Protein AF-A0A9Q0IBR2-F1 (afdb_monomer_lite)

Organism: NCBI:txid630683

pLDDT: mean 73.57, std 19.89, range [26.22, 97.25]

Radius of gyration: 20.91 Å; chains: 1; bounding box: 51×44×62 Å

Structure (mmCIF, N/CA/C/O backbone):
data_AF-A0A9Q0IBR2-F1
#
_entry.id   AF-A0A9Q0IBR2-F1
#
loop_
_atom_site.group_PDB
_atom_site.id
_atom_site.type_symbol
_atom_site.label_atom_id
_atom_site.label_alt_id
_atom_site.label_comp_id
_atom_site.label_asym_id
_atom_site.label_entity_id
_atom_site.label_seq_id
_atom_site.pdbx_PDB_ins_code
_atom_site.Cartn_x
_atom_site.Cartn_y
_atom_site.Cartn_z
_atom_site.occupancy
_atom_site.B_iso_or_equiv
_atom_site.auth_seq_id
_atom_site.auth_comp_id
_atom_site.auth_asym_id
_atom_site.auth_atom_id
_atom_site.pdbx_PDB_model_num
ATOM 1 N N . MET A 1 1 ? -14.909 19.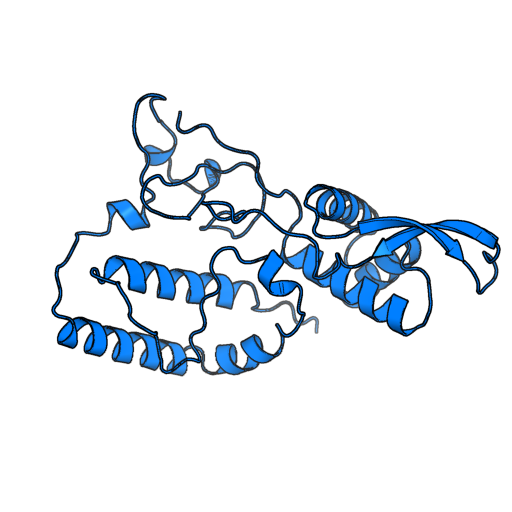104 11.023 1.00 47.00 1 MET A N 1
ATOM 2 C CA . MET A 1 1 ? -15.125 17.676 11.333 1.00 47.00 1 MET A CA 1
ATOM 3 C C . MET A 1 1 ? -13.825 17.159 11.943 1.00 47.00 1 MET A C 1
ATOM 5 O O . MET A 1 1 ? -12.850 17.896 11.816 1.00 47.00 1 MET A O 1
ATOM 9 N N . SER A 1 2 ? -13.722 15.953 12.532 1.00 54.50 2 SER A N 1
ATOM 10 C CA . SER A 1 2 ? -12.394 15.294 12.471 1.00 54.50 2 SER A CA 1
ATOM 11 C C . SER A 1 2 ? -12.103 15.216 10.980 1.00 54.50 2 SER A C 1
ATOM 13 O O . SER A 1 2 ? -12.837 14.548 10.248 1.00 54.50 2 SER A O 1
ATOM 15 N N . ARG A 1 3 ? -11.222 16.100 10.511 1.00 71.06 3 ARG A N 1
ATOM 16 C CA . ARG A 1 3 ? -11.127 16.434 9.095 1.00 71.06 3 ARG A CA 1
ATOM 17 C C . ARG A 1 3 ? -10.653 15.175 8.397 1.00 71.06 3 ARG A C 1
ATOM 19 O O . ARG A 1 3 ? -9.706 14.556 8.871 1.00 71.06 3 ARG A O 1
ATOM 26 N N . ALA A 1 4 ? -11.339 14.770 7.335 1.00 82.69 4 ALA A N 1
ATOM 27 C CA . ALA A 1 4 ? -10.846 13.659 6.550 1.00 82.69 4 ALA A CA 1
ATOM 28 C C . ALA A 1 4 ? -9.434 14.021 6.057 1.00 82.69 4 ALA A C 1
ATOM 30 O O . ALA A 1 4 ? -9.167 15.150 5.636 1.00 82.69 4 ALA A O 1
ATOM 31 N N . VAL A 1 5 ? -8.501 13.098 6.256 1.00 87.00 5 VAL A N 1
ATOM 32 C CA . VAL A 1 5 ? -7.084 13.281 5.966 1.00 87.00 5 VAL A CA 1
ATOM 33 C C . VAL A 1 5 ? -6.754 12.420 4.763 1.00 87.00 5 VAL A C 1
ATOM 35 O O . VAL A 1 5 ? -7.143 11.252 4.677 1.00 87.00 5 VAL A O 1
ATOM 38 N N . ARG A 1 6 ? -6.016 12.998 3.819 1.00 89.06 6 ARG A N 1
ATOM 39 C CA . ARG A 1 6 ? -5.432 12.230 2.723 1.00 89.06 6 ARG A CA 1
ATOM 40 C C . ARG A 1 6 ? -4.244 11.450 3.268 1.00 89.06 6 ARG A C 1
ATOM 42 O O . ARG A 1 6 ? -3.237 12.048 3.635 1.00 89.06 6 ARG A O 1
ATOM 49 N N . LYS A 1 7 ? -4.393 10.130 3.338 1.00 89.88 7 LYS A N 1
ATOM 50 C CA . LYS A 1 7 ? -3.295 9.196 3.596 1.00 89.88 7 LYS A CA 1
ATOM 51 C C . LYS A 1 7 ? -2.756 8.700 2.245 1.00 89.88 7 LYS A C 1
ATOM 53 O O . LYS A 1 7 ? -2.837 9.422 1.247 1.00 89.88 7 LYS A O 1
ATOM 58 N N . ARG A 1 8 ? -2.195 7.491 2.211 1.00 90.62 8 ARG A N 1
ATOM 59 C CA . ARG A 1 8 ? -1.663 6.881 0.989 1.00 90.62 8 ARG A CA 1
ATOM 60 C C . ARG A 1 8 ? -2.733 6.722 -0.082 1.00 90.62 8 ARG A C 1
ATOM 62 O O . ARG A 1 8 ? -3.920 6.613 0.230 1.00 90.62 8 ARG A O 1
ATOM 69 N N . GLN A 1 9 ? -2.299 6.714 -1.336 1.00 93.00 9 GLN A N 1
ATOM 70 C CA . GLN A 1 9 ? -3.143 6.608 -2.527 1.00 93.00 9 GLN A CA 1
ATOM 71 C C . GLN A 1 9 ? -2.868 5.342 -3.345 1.00 93.00 9 GLN A C 1
ATOM 73 O O . GLN A 1 9 ? -3.755 4.894 -4.072 1.00 93.00 9 GLN A O 1
ATOM 78 N N . ALA A 1 10 ? -1.674 4.768 -3.228 1.00 90.12 10 ALA A N 1
ATOM 79 C CA . ALA A 1 10 ? -1.287 3.537 -3.889 1.00 90.12 10 ALA A CA 1
ATOM 80 C C . ALA A 1 10 ? -2.011 2.339 -3.271 1.00 90.12 10 ALA A C 1
ATOM 82 O O . ALA A 1 10 ? -2.132 2.218 -2.047 1.00 90.12 10 ALA A O 1
ATOM 83 N N . ASP A 1 11 ? -2.503 1.443 -4.125 1.00 85.94 11 ASP A N 1
ATOM 84 C CA . ASP A 1 11 ? -3.154 0.224 -3.660 1.00 85.94 11 ASP A CA 1
ATOM 85 C C . ASP A 1 11 ? -2.098 -0.724 -3.056 1.00 85.94 11 ASP A C 1
ATOM 87 O O . ASP A 1 11 ? -1.150 -1.102 -3.752 1.00 85.94 11 ASP A O 1
ATOM 91 N N . PRO A 1 12 ? -2.235 -1.147 -1.784 1.00 84.69 12 PRO A N 1
ATOM 92 C CA . PRO A 1 12 ? -1.220 -1.954 -1.111 1.00 84.69 12 PRO A CA 1
ATOM 93 C C . PRO A 1 12 ? -1.005 -3.326 -1.763 1.00 84.69 12 PRO A C 1
ATOM 95 O O . PRO A 1 12 ? 0.076 -3.903 -1.636 1.00 84.69 12 PRO A O 1
ATOM 98 N N . LYS A 1 13 ? -2.003 -3.874 -2.464 1.00 84.06 13 LYS A N 1
ATOM 99 C CA . LYS A 1 13 ? -1.868 -5.123 -3.220 1.00 84.06 13 LYS A CA 1
ATOM 100 C C . LYS A 1 13 ? -1.094 -4.886 -4.512 1.00 84.06 13 LYS A C 1
ATOM 102 O O . LYS A 1 13 ? -0.184 -5.648 -4.827 1.00 84.06 13 LYS A O 1
ATOM 107 N N . VAL A 1 14 ? -1.402 -3.804 -5.224 1.00 87.50 14 VAL A N 1
ATOM 108 C CA . VAL A 1 14 ? -0.680 -3.442 -6.453 1.00 87.50 14 VAL A CA 1
ATOM 109 C C . VAL A 1 14 ? 0.777 -3.096 -6.160 1.00 87.50 14 VAL A C 1
ATOM 111 O O . VAL A 1 14 ? 1.664 -3.516 -6.898 1.00 87.50 14 VAL A O 1
ATOM 114 N N . VAL A 1 15 ? 1.048 -2.393 -5.062 1.00 89.31 15 VAL A N 1
ATOM 115 C CA . VAL A 1 15 ? 2.414 -2.074 -4.627 1.00 89.31 15 VAL A CA 1
ATOM 116 C C . VAL A 1 15 ? 3.248 -3.343 -4.442 1.00 89.31 15 VAL A C 1
ATOM 118 O O . VAL A 1 15 ? 4.384 -3.392 -4.902 1.00 89.31 15 VAL A O 1
ATOM 121 N N . GLN A 1 16 ? 2.683 -4.403 -3.856 1.00 87.75 16 GLN A N 1
ATOM 122 C CA . GLN A 1 16 ? 3.384 -5.688 -3.733 1.00 87.75 16 GLN A CA 1
ATOM 123 C C . GLN A 1 16 ? 3.710 -6.306 -5.098 1.00 87.75 16 GLN A C 1
ATOM 125 O O . GLN A 1 16 ? 4.787 -6.873 -5.272 1.00 87.75 16 GLN A O 1
ATOM 130 N N . PHE A 1 17 ? 2.818 -6.174 -6.083 1.00 90.94 17 PHE A N 1
ATOM 131 C CA . PHE A 1 17 ? 3.091 -6.636 -7.445 1.00 90.94 17 PHE A CA 1
ATOM 132 C C . PHE A 1 17 ? 4.223 -5.838 -8.094 1.00 90.94 17 PHE A C 1
ATOM 134 O O . PHE A 1 17 ? 5.104 -6.420 -8.728 1.00 90.94 17 PHE A O 1
ATOM 141 N N . VAL A 1 18 ? 4.221 -4.514 -7.911 1.00 93.19 18 VAL A N 1
ATOM 142 C CA . VAL A 1 18 ? 5.292 -3.625 -8.379 1.00 93.19 18 VAL A CA 1
ATOM 143 C C . VAL A 1 18 ? 6.624 -4.010 -7.738 1.00 93.19 18 VAL A C 1
ATOM 145 O O . VAL A 1 18 ? 7.622 -4.116 -8.448 1.00 93.19 18 VAL A O 1
ATOM 148 N N . TRP A 1 19 ? 6.649 -4.286 -6.433 1.00 92.81 19 TRP A N 1
ATOM 149 C CA . TRP A 1 19 ? 7.857 -4.735 -5.744 1.00 92.81 19 TRP A CA 1
ATOM 150 C C . TRP A 1 19 ? 8.393 -6.045 -6.314 1.00 92.81 19 TRP A C 1
ATOM 152 O O . TRP A 1 19 ? 9.555 -6.096 -6.711 1.00 92.81 19 TRP A O 1
ATOM 162 N N . ALA A 1 20 ? 7.530 -7.050 -6.482 1.00 91.06 20 ALA A N 1
ATOM 163 C CA . ALA A 1 20 ? 7.910 -8.316 -7.104 1.00 91.06 20 ALA A CA 1
ATOM 164 C C . ALA A 1 20 ? 8.466 -8.117 -8.528 1.00 91.06 20 ALA A C 1
ATOM 166 O O . ALA A 1 20 ? 9.452 -8.747 -8.912 1.00 91.06 20 ALA A O 1
ATOM 167 N N . ALA A 1 21 ? 7.872 -7.212 -9.314 1.00 95.12 21 ALA A N 1
ATOM 168 C CA . ALA A 1 21 ? 8.367 -6.875 -10.647 1.00 95.12 21 ALA A CA 1
ATOM 169 C C . ALA A 1 21 ? 9.773 -6.253 -10.597 1.00 95.12 21 ALA A C 1
ATOM 171 O O . ALA A 1 21 ? 10.659 -6.677 -11.343 1.00 95.12 21 ALA A O 1
ATOM 172 N N . ILE A 1 22 ? 9.988 -5.272 -9.712 1.00 94.62 22 ILE A N 1
ATOM 173 C CA . ILE A 1 22 ? 11.285 -4.609 -9.528 1.00 94.62 22 ILE A CA 1
ATOM 174 C C . ILE A 1 22 ? 12.343 -5.634 -9.111 1.00 94.62 22 ILE A C 1
ATOM 176 O O . ILE A 1 22 ? 13.400 -5.684 -9.739 1.00 94.62 22 ILE A O 1
ATOM 180 N N . GLU A 1 23 ? 12.061 -6.486 -8.124 1.00 92.75 23 GLU A N 1
ATOM 181 C CA . GLU A 1 23 ? 12.990 -7.523 -7.660 1.00 92.75 23 GLU A CA 1
ATOM 182 C C . GLU A 1 23 ? 13.402 -8.469 -8.793 1.00 92.75 23 GLU A C 1
ATOM 184 O O . GLU A 1 23 ? 14.593 -8.679 -9.027 1.00 92.75 23 GLU A O 1
ATOM 189 N N . VAL A 1 24 ? 12.439 -8.992 -9.560 1.00 93.44 24 VAL A N 1
ATOM 190 C CA . VAL A 1 24 ? 12.727 -9.911 -10.673 1.00 93.44 24 VAL A CA 1
ATOM 191 C C . VAL A 1 24 ? 13.592 -9.245 -11.745 1.00 93.44 24 VAL A C 1
ATOM 193 O O . VAL A 1 24 ? 14.577 -9.835 -12.195 1.00 93.44 24 VAL A O 1
ATOM 196 N N . ILE A 1 25 ? 13.264 -8.015 -12.150 1.00 93.56 25 ILE A N 1
ATOM 197 C CA . ILE A 1 25 ? 14.017 -7.294 -13.190 1.00 93.56 25 ILE A CA 1
ATOM 198 C C . ILE A 1 25 ? 15.439 -6.969 -12.706 1.00 93.56 25 ILE A C 1
ATOM 200 O O . ILE A 1 25 ? 16.412 -7.101 -13.456 1.00 93.56 25 ILE A O 1
ATOM 204 N N . ARG A 1 26 ? 15.585 -6.583 -11.435 1.00 90.06 26 ARG A N 1
ATOM 205 C CA . ARG A 1 26 ? 16.880 -6.256 -10.826 1.00 90.06 26 ARG A CA 1
ATOM 206 C C . ARG A 1 26 ? 17.760 -7.479 -10.629 1.00 90.06 26 ARG A C 1
ATOM 208 O O . ARG A 1 26 ? 18.957 -7.395 -10.898 1.00 90.06 26 ARG A O 1
ATOM 215 N N . ASN A 1 27 ? 17.181 -8.625 -10.278 1.00 92.06 27 ASN A N 1
ATOM 216 C CA . ASN A 1 27 ? 17.903 -9.897 -10.196 1.00 92.06 27 ASN A CA 1
ATOM 217 C C . ASN A 1 27 ? 18.479 -10.323 -11.557 1.00 92.06 27 ASN A C 1
ATOM 219 O O . ASN A 1 27 ? 19.533 -10.952 -11.621 1.00 92.06 27 ASN A O 1
ATOM 223 N N . GLN A 1 28 ? 17.863 -9.891 -12.661 1.00 91.56 28 GLN A N 1
ATOM 224 C CA . GLN A 1 28 ? 18.397 -10.056 -14.020 1.00 91.56 28 GLN A CA 1
ATOM 225 C C . GLN A 1 28 ? 19.459 -9.003 -14.397 1.00 91.56 28 GLN A C 1
ATOM 227 O O . GLN A 1 28 ? 19.913 -8.954 -15.542 1.00 91.56 28 GLN A O 1
ATOM 232 N N . LYS A 1 29 ? 19.880 -8.154 -13.450 1.00 88.75 29 LYS A N 1
ATOM 233 C CA . LYS A 1 29 ? 20.826 -7.043 -13.644 1.00 88.75 29 LYS A CA 1
ATOM 234 C C . LYS A 1 29 ? 20.360 -6.046 -14.715 1.00 88.75 29 LYS A C 1
ATOM 236 O O . LYS A 1 29 ? 21.183 -5.513 -15.462 1.00 88.75 29 LYS A O 1
ATOM 241 N N . GLN A 1 30 ? 19.048 -5.819 -14.811 1.00 90.19 30 GLN A N 1
ATOM 242 C CA . GLN A 1 30 ? 18.439 -4.834 -15.705 1.00 90.19 30 GLN A CA 1
ATOM 243 C C . GLN A 1 30 ? 17.858 -3.652 -14.918 1.00 90.19 30 GLN A C 1
ATOM 245 O O . GLN A 1 30 ? 17.541 -3.767 -13.734 1.00 90.19 30 GLN A O 1
ATOM 250 N N . ILE A 1 31 ? 17.692 -2.507 -15.588 1.00 90.50 31 ILE A N 1
ATOM 251 C CA . ILE A 1 31 ? 16.963 -1.365 -15.021 1.00 90.50 31 ILE A CA 1
ATOM 252 C C . ILE A 1 31 ? 15.475 -1.694 -15.016 1.00 90.50 31 ILE A C 1
ATOM 254 O O . ILE A 1 31 ? 14.894 -1.937 -16.076 1.00 90.50 31 ILE A O 1
ATOM 258 N N . ALA A 1 32 ? 14.851 -1.651 -13.844 1.00 95.00 32 ALA A N 1
ATOM 259 C CA . ALA A 1 32 ? 13.401 -1.683 -13.725 1.00 95.00 32 ALA A CA 1
ATOM 260 C C . ALA A 1 32 ? 12.834 -0.336 -14.189 1.00 95.00 32 ALA A C 1
ATOM 262 O O . ALA A 1 32 ? 12.761 0.597 -13.404 1.00 95.00 32 ALA A O 1
ATOM 263 N N . ASN A 1 33 ? 12.497 -0.224 -15.473 1.00 94.38 33 ASN A N 1
ATOM 264 C CA . ASN A 1 33 ? 11.826 0.941 -16.049 1.00 94.38 33 ASN A CA 1
ATOM 265 C C . ASN A 1 33 ? 10.333 0.647 -16.256 1.00 94.38 33 ASN A C 1
ATOM 267 O O . ASN A 1 33 ? 9.894 -0.502 -16.127 1.00 94.38 33 ASN A O 1
ATOM 271 N N . MET A 1 34 ? 9.566 1.676 -16.617 1.00 94.31 34 MET A N 1
ATOM 272 C CA . MET A 1 34 ? 8.117 1.573 -16.794 1.00 94.31 34 MET A CA 1
ATOM 273 C C . MET A 1 34 ? 7.723 0.472 -17.797 1.00 94.31 34 MET A C 1
ATOM 275 O O . MET A 1 34 ? 6.861 -0.353 -17.499 1.00 94.31 34 MET A O 1
ATOM 279 N N . ASP A 1 35 ? 8.414 0.375 -18.939 1.00 94.00 35 ASP A N 1
ATOM 280 C CA . ASP A 1 35 ? 8.151 -0.651 -19.959 1.00 94.00 35 ASP A CA 1
ATOM 281 C C . ASP A 1 35 ? 8.302 -2.079 -19.416 1.00 94.00 35 ASP A C 1
ATOM 283 O O . ASP A 1 35 ? 7.451 -2.942 -19.647 1.00 94.00 35 ASP A O 1
ATOM 287 N N . ARG A 1 36 ? 9.406 -2.362 -18.713 1.00 95.19 36 ARG A N 1
ATOM 288 C CA . ARG A 1 36 ? 9.685 -3.707 -18.190 1.00 95.19 36 ARG A CA 1
ATOM 289 C C . ARG A 1 36 ? 8.734 -4.067 -17.056 1.00 95.19 36 ARG A C 1
ATOM 291 O O . ARG A 1 36 ? 8.230 -5.190 -17.039 1.00 95.19 36 ARG A O 1
ATOM 298 N N . ILE A 1 37 ? 8.461 -3.124 -16.152 1.00 96.81 37 ILE A N 1
ATOM 299 C CA . ILE A 1 37 ? 7.503 -3.318 -15.056 1.00 96.81 37 ILE A CA 1
ATOM 300 C C . ILE A 1 37 ? 6.115 -3.582 -15.636 1.00 96.81 37 ILE A C 1
ATOM 302 O O . ILE A 1 37 ? 5.488 -4.580 -15.293 1.00 96.81 37 ILE A O 1
ATOM 306 N N . SER A 1 38 ? 5.661 -2.757 -16.578 1.00 97.25 38 SER A N 1
ATOM 307 C CA . SER A 1 38 ? 4.359 -2.919 -17.218 1.00 97.25 38 SER A CA 1
ATOM 308 C C . SER A 1 38 ? 4.220 -4.258 -17.942 1.00 97.25 38 SER A C 1
ATOM 310 O O . SER A 1 38 ? 3.212 -4.941 -17.753 1.00 97.25 38 SER A O 1
ATOM 312 N N . LYS A 1 39 ? 5.239 -4.696 -18.695 1.00 97.25 39 LYS A N 1
ATOM 313 C CA . LYS A 1 39 ? 5.245 -6.019 -19.344 1.00 97.25 39 LYS A CA 1
ATOM 314 C C . LYS A 1 39 ? 5.169 -7.158 -18.330 1.00 97.25 39 LYS A C 1
ATOM 316 O O . LYS A 1 39 ? 4.414 -8.106 -18.537 1.00 97.25 39 LYS A O 1
ATOM 321 N N . TYR A 1 40 ? 5.929 -7.068 -17.237 1.00 96.81 40 TYR A N 1
ATOM 322 C CA . TYR A 1 40 ? 5.892 -8.072 -16.177 1.00 96.81 40 TYR A CA 1
ATOM 323 C C . TYR A 1 40 ? 4.507 -8.138 -15.524 1.00 96.81 40 TYR A C 1
ATOM 325 O O . TYR A 1 40 ? 3.923 -9.216 -15.440 1.00 96.81 40 TYR A O 1
ATOM 333 N N . LEU A 1 41 ? 3.952 -6.991 -15.124 1.00 95.88 41 LEU A N 1
ATOM 334 C CA . LEU A 1 41 ? 2.656 -6.920 -14.450 1.00 95.88 41 LEU A CA 1
ATOM 335 C C . LEU A 1 41 ? 1.489 -7.325 -15.355 1.00 95.88 41 LEU A C 1
ATOM 337 O O . LEU A 1 41 ? 0.575 -8.004 -14.892 1.00 95.88 41 LEU A O 1
ATOM 341 N N . SER A 1 42 ? 1.542 -6.975 -16.641 1.00 96.75 42 SER A N 1
ATOM 342 C CA . SER A 1 42 ? 0.552 -7.419 -17.630 1.00 96.75 42 SER A CA 1
ATOM 343 C C . SER A 1 42 ? 0.569 -8.941 -17.767 1.00 96.75 42 SER A C 1
ATOM 345 O O . SER A 1 42 ? -0.481 -9.573 -17.772 1.00 96.75 42 SER A O 1
ATOM 347 N N . ARG A 1 43 ? 1.764 -9.545 -17.828 1.00 96.62 43 ARG A N 1
ATOM 348 C CA . ARG A 1 43 ? 1.927 -10.992 -18.018 1.00 96.62 43 ARG A CA 1
ATOM 349 C C . ARG A 1 43 ? 1.570 -11.808 -16.776 1.00 96.62 43 ARG A C 1
ATOM 351 O O . ARG A 1 43 ? 0.977 -12.868 -16.911 1.00 96.62 43 ARG A O 1
ATOM 358 N N . VAL A 1 44 ? 1.987 -11.359 -15.593 1.00 94.00 44 VAL A N 1
ATOM 359 C CA . VAL A 1 44 ? 1.868 -12.143 -14.348 1.00 94.00 44 VAL A CA 1
ATOM 360 C C . VAL A 1 44 ? 0.557 -11.859 -13.616 1.00 94.00 44 VAL A C 1
ATOM 362 O O . VAL A 1 44 ? -0.022 -12.771 -13.035 1.00 94.00 44 VAL A O 1
ATOM 365 N N . TYR A 1 45 ? 0.077 -10.614 -13.652 1.00 91.00 45 TYR A N 1
ATOM 366 C CA . TYR A 1 45 ? -1.085 -10.171 -12.874 1.00 91.00 45 TYR A CA 1
ATOM 367 C C . TYR A 1 45 ? -2.224 -9.604 -13.734 1.00 91.00 45 TYR A C 1
ATOM 369 O O . TYR A 1 45 ? -3.204 -9.113 -13.179 1.00 91.00 45 TYR A O 1
ATOM 377 N N . GLY A 1 46 ? -2.112 -9.626 -15.070 1.00 93.62 46 GLY A N 1
ATOM 378 C CA . GLY A 1 46 ? -3.148 -9.106 -15.972 1.00 93.62 46 GLY A CA 1
ATOM 379 C C . GLY A 1 46 ? -3.366 -7.591 -15.876 1.00 93.62 46 GLY A C 1
ATOM 380 O O . GLY A 1 46 ? -4.410 -7.089 -16.285 1.00 93.62 46 GLY A O 1
ATOM 381 N N . MET A 1 47 ? -2.418 -6.842 -15.303 1.00 94.38 47 MET A N 1
ATOM 382 C CA . MET A 1 47 ? -2.572 -5.400 -15.103 1.00 94.38 47 MET A CA 1
ATOM 383 C C . MET A 1 47 ? -2.360 -4.617 -16.395 1.00 94.38 47 MET A C 1
ATOM 385 O O . MET A 1 47 ? -1.335 -4.755 -17.054 1.00 94.38 47 MET A O 1
ATOM 389 N N . HIS A 1 48 ? -3.292 -3.718 -16.711 1.00 95.50 48 HIS A N 1
ATOM 390 C CA . HIS A 1 48 ? -3.183 -2.869 -17.892 1.00 95.50 48 HIS A CA 1
ATOM 391 C C . HIS A 1 48 ? -2.037 -1.838 -17.754 1.00 95.50 48 HIS A C 1
ATOM 393 O O . HIS A 1 48 ? -1.958 -1.168 -16.719 1.00 95.50 48 HIS A O 1
ATOM 399 N N . PRO A 1 49 ? -1.217 -1.595 -18.798 1.00 94.19 49 PRO A N 1
ATOM 400 C CA . PRO A 1 49 ? -0.078 -0.669 -18.746 1.00 94.19 49 PRO A CA 1
ATOM 401 C C . PRO A 1 49 ? -0.384 0.733 -18.214 1.00 94.19 49 PRO A C 1
ATOM 403 O O . PRO A 1 49 ? 0.362 1.279 -17.404 1.00 94.19 49 PRO A O 1
ATOM 406 N N . LYS A 1 50 ? -1.523 1.304 -18.620 1.00 94.62 50 LYS A N 1
ATOM 407 C CA . LYS A 1 50 ? -1.985 2.613 -18.128 1.00 94.62 50 LYS A CA 1
ATOM 408 C C . LYS A 1 50 ? -2.218 2.620 -16.611 1.00 94.62 50 LYS A C 1
ATOM 410 O O . LYS A 1 50 ? -1.870 3.589 -15.943 1.00 94.62 50 LYS A O 1
ATOM 415 N N . GLU A 1 51 ? -2.785 1.541 -16.072 1.00 94.25 51 GLU A N 1
ATOM 416 C CA . GLU A 1 51 ? -3.013 1.405 -14.631 1.00 94.25 51 GLU A CA 1
ATOM 417 C C . GLU A 1 51 ? -1.701 1.154 -13.888 1.00 94.25 51 GLU A C 1
ATOM 419 O O . GLU A 1 51 ? -1.488 1.737 -12.829 1.00 94.25 51 GLU A O 1
ATOM 424 N N . THR A 1 52 ? -0.786 0.369 -14.467 1.00 95.56 52 THR A N 1
ATOM 425 C CA . THR A 1 52 ? 0.576 0.227 -13.937 1.00 95.56 52 THR A CA 1
ATOM 426 C C . THR A 1 52 ? 1.245 1.585 -13.767 1.00 95.56 52 THR A C 1
ATOM 428 O O . THR A 1 52 ? 1.753 1.866 -12.687 1.00 95.56 52 THR A O 1
ATOM 431 N N . GLY A 1 53 ? 1.210 2.439 -14.794 1.00 95.50 53 GLY A N 1
ATOM 432 C CA . GLY A 1 53 ? 1.860 3.751 -14.743 1.00 95.50 53 GLY A CA 1
ATOM 433 C C . GLY A 1 53 ? 1.253 4.635 -13.665 1.00 95.50 53 GLY A C 1
ATOM 434 O O . GLY A 1 53 ? 1.969 5.204 -12.846 1.00 95.50 53 GLY A O 1
ATOM 435 N N . ARG A 1 54 ? -0.083 4.665 -13.593 1.00 96.31 54 ARG A N 1
ATOM 436 C CA . ARG A 1 54 ? -0.802 5.394 -12.545 1.00 96.31 54 ARG A CA 1
ATOM 437 C C . ARG A 1 54 ? -0.390 4.927 -11.147 1.00 96.31 54 ARG A C 1
ATOM 439 O O . ARG A 1 54 ? -0.095 5.755 -10.294 1.00 96.31 54 ARG A O 1
ATOM 446 N N . GLN A 1 55 ? -0.360 3.619 -10.909 1.00 94.38 55 GLN A N 1
ATOM 447 C CA . GLN A 1 55 ? -0.032 3.049 -9.599 1.00 94.38 55 GLN A CA 1
ATOM 448 C C . GLN A 1 55 ? 1.437 3.237 -9.230 1.00 94.38 55 GLN A C 1
ATOM 450 O O . GLN A 1 55 ? 1.740 3.452 -8.062 1.00 94.38 55 GLN A O 1
ATOM 455 N N . LEU A 1 56 ? 2.338 3.216 -10.211 1.00 95.38 56 LEU A N 1
ATOM 456 C CA . LEU A 1 56 ? 3.759 3.460 -9.996 1.00 95.38 56 LEU A CA 1
ATOM 457 C C . LEU A 1 56 ? 4.007 4.897 -9.521 1.00 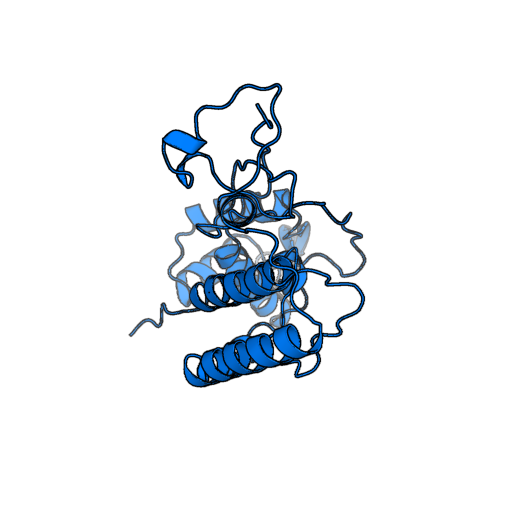95.38 56 LEU A C 1
ATOM 459 O O . LEU A 1 56 ? 4.667 5.090 -8.506 1.00 95.38 56 LEU A O 1
ATOM 463 N N . VAL A 1 57 ? 3.373 5.885 -10.163 1.00 95.94 57 VAL A N 1
ATOM 464 C CA . VAL A 1 57 ? 3.421 7.295 -9.732 1.00 95.94 57 VAL A CA 1
ATOM 465 C C . VAL A 1 57 ? 2.874 7.467 -8.311 1.00 95.94 57 VAL A C 1
ATOM 467 O O . VAL A 1 57 ? 3.463 8.176 -7.494 1.00 95.94 57 VAL A O 1
ATOM 470 N N . LEU A 1 58 ? 1.762 6.801 -7.980 1.00 95.81 58 LEU A N 1
ATOM 471 C CA . LEU A 1 58 ? 1.206 6.846 -6.624 1.00 95.81 58 LEU A CA 1
ATOM 472 C C . LEU A 1 58 ? 2.134 6.183 -5.600 1.00 95.81 58 LEU A C 1
ATOM 474 O O . LEU A 1 58 ? 2.315 6.721 -4.512 1.00 95.81 58 LEU A O 1
ATOM 478 N N . ALA A 1 59 ? 2.750 5.053 -5.946 1.00 94.56 59 ALA A N 1
ATOM 479 C CA . ALA A 1 59 ? 3.682 4.355 -5.070 1.00 94.56 59 ALA A CA 1
ATOM 480 C C . ALA A 1 59 ? 4.946 5.184 -4.804 1.00 94.56 59 ALA A C 1
ATOM 482 O O . ALA A 1 59 ? 5.429 5.192 -3.674 1.00 94.56 59 ALA A O 1
ATOM 483 N N . VAL A 1 60 ? 5.444 5.915 -5.807 1.00 94.56 60 VAL A N 1
ATOM 484 C CA . VAL A 1 60 ? 6.551 6.869 -5.640 1.00 94.56 60 VAL A CA 1
ATOM 485 C C . VAL A 1 60 ? 6.147 8.003 -4.704 1.00 94.56 60 VAL A C 1
ATOM 487 O O . VAL A 1 60 ? 6.842 8.281 -3.729 1.00 94.56 60 VAL A O 1
ATOM 490 N N . LYS A 1 61 ? 4.974 8.603 -4.933 1.00 93.56 61 LYS A N 1
ATOM 491 C CA . LYS A 1 61 ? 4.441 9.676 -4.084 1.00 93.56 61 LYS A CA 1
ATOM 492 C C . LYS A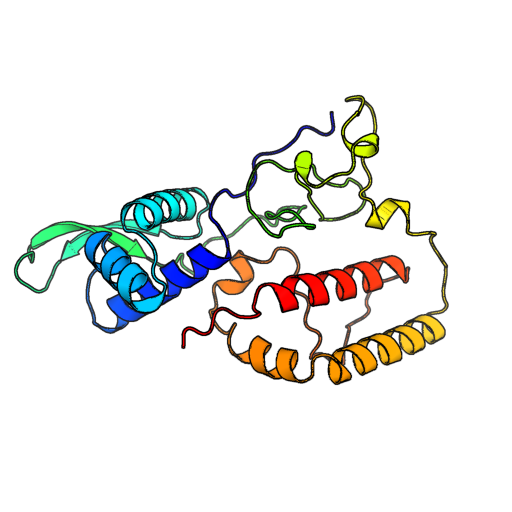 1 61 ? 4.246 9.250 -2.625 1.00 93.56 61 LYS A C 1
ATOM 494 O O . LYS A 1 61 ? 4.483 10.046 -1.723 1.00 93.56 61 LYS A O 1
ATOM 499 N N . ASP A 1 62 ? 3.825 8.010 -2.398 1.00 90.75 62 ASP A N 1
ATOM 500 C CA . ASP A 1 62 ? 3.628 7.440 -1.061 1.00 90.75 62 ASP A CA 1
ATOM 501 C C . ASP A 1 62 ? 4.935 6.939 -0.412 1.00 90.75 62 ASP A C 1
ATOM 503 O O . ASP A 1 62 ? 4.899 6.380 0.688 1.00 90.75 62 ASP A O 1
ATOM 507 N N . GLY A 1 63 ? 6.082 7.095 -1.088 1.00 90.12 63 GLY A N 1
ATOM 508 C CA . GLY A 1 63 ? 7.392 6.639 -0.618 1.00 90.12 63 GLY A CA 1
ATOM 509 C C . GLY A 1 63 ? 7.566 5.114 -0.623 1.00 90.12 63 GLY A C 1
ATOM 510 O O . GLY A 1 63 ? 8.481 4.575 -0.003 1.00 90.12 63 GLY A O 1
ATOM 511 N N . LEU A 1 64 ? 6.684 4.385 -1.304 1.00 90.31 64 LEU A N 1
ATOM 512 C CA . LEU A 1 64 ? 6.717 2.924 -1.395 1.00 90.31 64 LEU A CA 1
ATOM 513 C C . LEU A 1 64 ? 7.633 2.427 -2.522 1.00 90.31 64 LEU A C 1
ATOM 515 O O . LEU A 1 64 ? 8.016 1.259 -2.521 1.00 90.31 64 LEU A O 1
ATOM 519 N N . VAL A 1 65 ? 7.993 3.297 -3.464 1.00 93.75 65 VAL A N 1
ATOM 520 C CA . VAL A 1 65 ? 8.943 3.059 -4.560 1.00 93.75 65 VAL A CA 1
ATOM 521 C C . VAL A 1 65 ? 9.822 4.303 -4.699 1.00 93.75 65 VAL A C 1
ATOM 523 O O . VAL A 1 65 ? 9.352 5.411 -4.470 1.00 93.75 65 VAL A O 1
ATOM 526 N N . VAL A 1 66 ? 11.092 4.140 -5.062 1.00 93.88 66 VAL A N 1
ATOM 527 C CA . VAL A 1 66 ? 11.986 5.262 -5.379 1.00 93.88 66 VAL A CA 1
ATOM 528 C C . VAL A 1 66 ? 12.169 5.333 -6.887 1.00 93.88 66 VAL A C 1
ATOM 530 O O . VAL A 1 66 ? 12.481 4.325 -7.520 1.00 93.88 66 VAL A O 1
ATOM 533 N N . GLU A 1 67 ? 11.977 6.516 -7.456 1.00 94.81 67 GLU A N 1
ATOM 534 C CA . GLU A 1 67 ? 12.241 6.820 -8.861 1.00 94.81 67 GLU A CA 1
ATOM 535 C C . GLU A 1 67 ? 13.545 7.610 -8.978 1.00 94.81 67 GLU A C 1
ATOM 537 O O . GLU A 1 67 ? 13.809 8.526 -8.198 1.00 94.81 67 GLU A O 1
ATOM 542 N N . THR A 1 68 ? 14.411 7.230 -9.914 1.00 92.69 68 THR A N 1
ATOM 543 C CA . THR A 1 68 ? 15.692 7.909 -10.146 1.00 92.69 68 THR A CA 1
ATOM 544 C C . THR A 1 68 ? 16.078 7.804 -11.614 1.00 92.69 68 THR A C 1
ATOM 546 O O . THR A 1 68 ? 15.914 6.745 -12.223 1.00 92.69 68 THR A O 1
ATOM 549 N N . LEU A 1 69 ? 16.640 8.873 -12.178 1.00 91.44 69 LEU A N 1
ATOM 550 C CA . LEU A 1 69 ? 17.264 8.824 -13.499 1.00 91.44 69 LEU A CA 1
ATOM 551 C C . LEU A 1 69 ? 18.514 7.941 -13.447 1.00 91.44 69 LEU A C 1
ATOM 553 O O . LEU A 1 69 ? 19.371 8.092 -12.578 1.00 91.44 69 LEU A O 1
ATOM 557 N N . THR A 1 70 ? 18.607 6.975 -14.354 1.00 86.75 70 THR A N 1
ATOM 558 C CA . THR A 1 70 ? 19.708 6.014 -14.386 1.00 86.75 70 THR A CA 1
ATOM 559 C C . THR A 1 70 ? 20.088 5.668 -15.818 1.00 86.75 70 THR A C 1
ATOM 561 O O . THR A 1 70 ? 19.252 5.633 -16.721 1.00 86.75 70 THR A O 1
ATOM 564 N N . VAL A 1 71 ? 21.372 5.400 -16.032 1.00 85.88 71 VAL A N 1
ATOM 565 C CA . VAL A 1 71 ? 21.911 5.046 -17.344 1.00 85.88 71 VAL A CA 1
ATOM 566 C C . VAL A 1 71 ? 22.075 3.535 -17.424 1.00 85.88 71 VAL A C 1
ATOM 568 O O . VAL A 1 71 ? 22.671 2.899 -16.553 1.00 85.88 71 VAL A O 1
ATOM 571 N N . GLY A 1 72 ? 21.539 2.936 -18.485 1.00 75.69 72 GLY A N 1
ATOM 572 C CA . GLY A 1 72 ? 21.703 1.507 -18.726 1.00 75.69 72 GLY A CA 1
ATOM 573 C C . GLY A 1 72 ? 23.125 1.160 -19.132 1.00 75.69 72 GLY A C 1
ATOM 574 O O . GLY A 1 72 ? 23.648 1.721 -20.085 1.00 75.69 72 GLY A O 1
ATOM 575 N N . CYS A 1 73 ? 23.721 0.162 -18.485 1.00 74.62 73 CYS A N 1
ATOM 576 C CA . CYS A 1 73 ? 25.028 -0.367 -18.894 1.00 74.62 73 CYS A CA 1
ATOM 577 C C . CYS A 1 73 ? 24.916 -1.568 -19.856 1.00 74.62 73 CYS A C 1
ATOM 579 O O . CYS A 1 73 ? 25.923 -2.188 -20.183 1.00 74.62 73 CYS A O 1
ATOM 581 N N . LYS A 1 74 ? 23.695 -1.971 -20.250 1.00 72.25 74 LYS A N 1
ATOM 582 C CA . LYS A 1 74 ? 23.435 -3.196 -21.030 1.00 72.25 74 LYS A CA 1
ATOM 583 C C . LYS A 1 74 ? 22.306 -3.026 -22.050 1.00 72.25 74 LYS A C 1
ATOM 585 O O . LYS A 1 74 ? 21.292 -2.392 -21.759 1.00 72.25 74 LYS A O 1
ATOM 590 N N . GLY A 1 75 ? 22.441 -3.716 -23.184 1.00 75.94 75 GLY A N 1
ATOM 591 C CA . GLY A 1 75 ? 21.428 -3.810 -24.240 1.00 75.94 75 GLY A CA 1
ATOM 592 C C . GLY A 1 75 ? 21.473 -2.662 -25.250 1.00 75.94 75 GLY A C 1
ATOM 593 O O . GLY A 1 75 ? 22.381 -1.840 -25.235 1.00 75.94 75 GLY A O 1
ATOM 594 N N . THR A 1 76 ? 20.466 -2.600 -26.123 1.00 77.50 76 THR A N 1
ATOM 595 C CA . THR A 1 76 ? 20.376 -1.611 -27.216 1.00 77.50 76 THR A CA 1
ATOM 596 C C . THR A 1 76 ? 20.196 -0.171 -26.741 1.00 77.50 76 THR A C 1
ATOM 598 O O . THR A 1 76 ? 20.513 0.753 -27.477 1.00 77.50 76 THR A O 1
ATOM 601 N N . LYS A 1 77 ? 19.708 0.030 -25.511 1.00 75.50 77 LYS A N 1
ATOM 602 C CA . LYS A 1 77 ? 19.573 1.348 -24.871 1.00 75.50 77 LYS A CA 1
ATOM 603 C C . LYS A 1 77 ? 20.696 1.634 -23.861 1.00 75.50 77 LYS A C 1
ATOM 605 O O . LYS A 1 77 ? 20.468 2.345 -22.882 1.00 75.50 77 LYS A O 1
ATOM 610 N N . ALA A 1 78 ? 21.869 1.019 -24.025 1.00 79.38 78 ALA A N 1
ATOM 611 C CA . ALA A 1 78 ? 23.015 1.311 -23.171 1.00 79.38 78 ALA A CA 1
ATOM 612 C C . ALA A 1 78 ? 23.501 2.754 -23.395 1.00 79.38 78 ALA A C 1
ATOM 614 O O . ALA A 1 78 ? 23.504 3.231 -24.525 1.00 79.38 78 ALA A O 1
ATOM 615 N N . GLY A 1 79 ? 23.871 3.456 -22.324 1.00 80.25 79 GLY A N 1
ATOM 616 C CA . GLY A 1 79 ? 24.282 4.864 -22.379 1.00 80.25 79 GLY A CA 1
ATOM 617 C C . GLY A 1 79 ? 23.131 5.878 -22.431 1.00 80.25 79 GLY A C 1
ATOM 618 O O . GLY A 1 79 ? 23.385 7.070 -22.329 1.00 80.25 79 GLY A O 1
ATOM 619 N N . ILE A 1 80 ? 21.874 5.429 -22.535 1.00 85.19 80 ILE A N 1
ATOM 620 C CA . ILE A 1 80 ? 20.698 6.310 -22.565 1.00 85.19 80 ILE A CA 1
ATOM 621 C C . ILE A 1 80 ? 20.112 6.444 -21.157 1.00 85.19 80 ILE A C 1
ATOM 623 O O . ILE A 1 80 ? 19.775 5.430 -20.530 1.00 85.19 80 ILE A O 1
ATOM 627 N N . GLU A 1 81 ? 19.950 7.687 -20.699 1.00 86.62 81 GLU A N 1
ATOM 628 C CA . GLU A 1 81 ? 19.246 8.033 -19.461 1.00 86.62 81 GLU A CA 1
ATOM 629 C C . GLU A 1 81 ? 17.776 7.620 -19.527 1.00 86.62 81 GLU A C 1
ATOM 631 O O . GLU A 1 81 ? 17.057 7.918 -20.481 1.00 86.62 81 GLU A O 1
ATOM 636 N N . GLN A 1 82 ? 17.338 6.885 -18.509 1.00 89.38 82 GLN A N 1
ATOM 637 C CA . GLN A 1 82 ? 15.979 6.377 -18.381 1.00 89.38 82 GLN A CA 1
ATOM 638 C C . GLN A 1 82 ? 15.542 6.429 -16.918 1.00 89.38 82 GLN A C 1
ATOM 640 O O . GLN A 1 82 ? 16.358 6.307 -16.004 1.00 89.38 82 GLN A O 1
ATOM 645 N N . GLU A 1 83 ? 14.236 6.533 -16.695 1.00 91.56 83 GLU A N 1
ATOM 646 C CA . GLU A 1 83 ? 13.645 6.358 -15.370 1.00 91.56 83 GLU A CA 1
ATOM 647 C C . GLU A 1 83 ? 13.864 4.919 -14.882 1.00 91.56 83 GLU A C 1
ATOM 649 O O . GLU A 1 83 ? 13.525 3.934 -15.554 1.00 91.56 83 GLU A O 1
ATOM 654 N N . GLY A 1 84 ? 14.466 4.800 -13.703 1.00 93.25 84 GLY A N 1
ATOM 655 C CA . GLY A 1 84 ? 14.667 3.552 -12.992 1.00 93.25 84 GLY A CA 1
ATOM 656 C C . GLY A 1 84 ? 13.935 3.568 -11.661 1.00 93.25 84 GLY A C 1
ATOM 657 O O . GLY A 1 84 ? 14.081 4.495 -10.869 1.00 93.25 84 GLY A O 1
ATOM 658 N N . TYR A 1 85 ? 13.204 2.493 -11.396 1.00 95.75 85 TYR A N 1
ATOM 659 C CA . TYR A 1 85 ? 12.484 2.283 -10.152 1.00 95.75 85 TYR A CA 1
ATOM 660 C C . TYR A 1 85 ? 13.251 1.331 -9.231 1.00 95.75 85 TYR A C 1
ATOM 662 O O . TYR A 1 85 ? 13.919 0.380 -9.673 1.00 95.75 85 TYR A O 1
ATOM 670 N N . TRP A 1 86 ? 13.167 1.609 -7.935 1.00 93.38 86 TRP A N 1
ATOM 671 C CA . TRP A 1 86 ? 13.894 0.916 -6.881 1.00 93.38 86 TRP A CA 1
ATOM 672 C C . TRP A 1 86 ? 13.009 0.707 -5.662 1.00 93.38 86 TRP A C 1
ATOM 674 O O . TRP A 1 86 ? 12.055 1.446 -5.415 1.00 93.38 86 TRP A O 1
ATOM 684 N N . LEU A 1 87 ? 13.366 -0.301 -4.877 1.00 91.19 87 LEU A N 1
ATOM 685 C CA . LEU A 1 87 ? 12.818 -0.477 -3.546 1.00 91.19 87 LEU A CA 1
ATOM 686 C C . LEU A 1 87 ? 13.496 0.523 -2.589 1.00 91.19 87 LEU A C 1
ATOM 688 O O . LEU A 1 87 ? 14.726 0.585 -2.575 1.00 91.19 87 LEU A O 1
ATOM 692 N N . PRO A 1 88 ? 12.733 1.302 -1.805 1.00 87.50 88 PRO A N 1
ATOM 693 C CA . PRO A 1 88 ? 13.259 2.124 -0.724 1.00 87.50 88 PRO A CA 1
ATOM 694 C C . PRO A 1 88 ? 14.225 1.366 0.205 1.00 87.50 88 PRO A C 1
ATOM 696 O O . PRO A 1 88 ? 13.894 0.284 0.695 1.00 87.50 88 PRO A O 1
ATOM 699 N N . GLY A 1 89 ? 15.389 1.960 0.488 1.00 79.69 89 GLY A N 1
ATOM 700 C CA . GLY A 1 89 ? 16.398 1.400 1.397 1.00 79.69 89 GLY A CA 1
ATOM 701 C C . GLY A 1 89 ? 15.930 1.329 2.856 1.00 79.69 89 GLY A C 1
ATOM 702 O O . GLY A 1 89 ? 14.979 2.012 3.247 1.00 79.69 89 GLY A O 1
ATOM 703 N N . GLU A 1 90 ? 16.578 0.481 3.662 1.00 68.06 90 GLU A N 1
ATOM 704 C CA . GLU A 1 90 ? 16.237 0.249 5.080 1.00 68.06 90 GLU A CA 1
ATOM 705 C C . GLU A 1 90 ? 16.435 1.488 5.968 1.00 68.06 90 GLU A C 1
ATOM 707 O O . GLU A 1 90 ? 15.692 1.648 6.928 1.00 68.06 90 GLU A O 1
ATOM 712 N N . GLU A 1 91 ? 17.349 2.387 5.593 1.00 61.97 91 GLU A N 1
ATOM 713 C CA . GLU A 1 91 ? 17.736 3.600 6.339 1.00 61.97 91 GLU A CA 1
ATOM 714 C C . GLU A 1 91 ? 16.763 4.781 6.197 1.00 61.97 91 GLU A C 1
ATOM 716 O O . GLU A 1 91 ? 16.998 5.861 6.731 1.00 61.97 91 GLU A O 1
ATOM 721 N N . MET A 1 92 ? 15.670 4.611 5.453 1.00 58.34 92 MET A N 1
ATOM 722 C CA . MET A 1 92 ? 14.648 5.648 5.356 1.00 58.34 92 MET A CA 1
ATOM 723 C C . MET A 1 92 ? 13.834 5.630 6.654 1.00 58.34 92 MET A C 1
ATOM 725 O O . MET A 1 92 ? 12.960 4.777 6.803 1.00 58.34 92 MET A O 1
ATOM 729 N N . ASP A 1 93 ? 14.159 6.521 7.594 1.00 53.59 93 ASP A N 1
ATOM 730 C CA . ASP A 1 93 ? 13.409 6.698 8.839 1.00 53.59 93 ASP A CA 1
ATOM 731 C C . ASP A 1 93 ? 12.003 7.212 8.511 1.00 53.59 93 ASP A C 1
ATOM 733 O O . ASP A 1 93 ? 11.801 8.321 8.015 1.00 53.59 93 ASP A O 1
ATOM 737 N N . TRP A 1 94 ? 11.011 6.357 8.743 1.00 58.62 94 TRP A N 1
ATOM 738 C CA . TRP A 1 94 ? 9.606 6.725 8.641 1.00 58.62 94 TRP A CA 1
ATOM 739 C C . TRP A 1 94 ? 9.141 7.124 10.029 1.00 58.62 94 TRP A C 1
ATOM 741 O O . TRP A 1 94 ? 9.118 6.280 10.927 1.00 58.62 94 TRP A O 1
ATOM 751 N N . GLU A 1 95 ? 8.730 8.377 10.194 1.00 56.97 95 GLU A N 1
ATOM 752 C CA . GLU A 1 95 ? 8.036 8.795 11.408 1.00 56.97 95 GLU A CA 1
ATOM 753 C C . GLU A 1 95 ? 6.818 7.891 11.619 1.00 56.97 95 GLU A C 1
ATOM 755 O O . GLU A 1 95 ? 6.000 7.683 10.711 1.00 56.97 95 GLU A O 1
ATOM 760 N N . ALA A 1 96 ? 6.732 7.296 12.808 1.00 57.97 96 ALA A N 1
ATOM 761 C CA . ALA A 1 96 ? 5.625 6.431 13.169 1.00 57.97 96 ALA A CA 1
ATOM 762 C C . ALA A 1 96 ? 4.350 7.279 13.245 1.00 57.97 96 ALA A C 1
ATOM 764 O O . ALA A 1 96 ? 4.084 7.949 14.238 1.00 57.97 96 ALA A O 1
ATOM 765 N N . GLU A 1 97 ? 3.576 7.259 12.163 1.00 71.56 97 GLU A N 1
ATOM 766 C CA . GLU A 1 97 ? 2.226 7.813 12.119 1.00 71.56 97 GLU A CA 1
ATOM 767 C C . GLU A 1 97 ? 1.376 7.241 13.263 1.00 71.56 97 GLU A C 1
ATOM 769 O O . GLU A 1 97 ? 1.568 6.103 13.676 1.00 71.56 97 GLU A O 1
ATOM 774 N N . GLU A 1 98 ? 0.431 8.019 13.797 1.00 79.44 98 GLU A N 1
ATOM 775 C CA . GLU A 1 98 ? -0.429 7.565 14.907 1.00 79.44 98 GLU A CA 1
ATOM 776 C C . GLU A 1 98 ? -1.577 6.651 14.435 1.00 79.44 98 GLU A C 1
ATOM 778 O O . GLU A 1 98 ? -2.156 5.873 15.210 1.00 79.44 98 GLU A O 1
ATOM 783 N N . HIS A 1 99 ? -1.926 6.761 13.150 1.00 85.00 99 HIS A N 1
ATOM 784 C CA . HIS A 1 99 ? -3.056 6.086 12.522 1.00 85.00 99 HIS A CA 1
ATOM 785 C C . HIS A 1 99 ? -2.649 5.361 11.243 1.00 85.00 99 HIS A C 1
ATOM 787 O O . HIS A 1 99 ? -1.748 5.779 10.518 1.00 85.00 99 HIS A O 1
ATOM 793 N N . ASP A 1 100 ? -3.394 4.300 10.939 1.00 85.50 100 ASP A N 1
ATOM 794 C CA . ASP A 1 100 ? -3.207 3.479 9.750 1.00 85.50 100 ASP A CA 1
ATOM 795 C C . ASP A 1 100 ? -3.357 4.289 8.453 1.00 85.50 100 ASP A C 1
ATOM 797 O O . ASP A 1 100 ? -4.066 5.299 8.391 1.00 85.50 100 ASP A O 1
ATOM 801 N N . TRP A 1 101 ? -2.718 3.812 7.389 1.00 87.56 101 TRP A N 1
ATOM 802 C CA . TRP A 1 101 ? -2.780 4.453 6.074 1.00 87.56 101 TRP A CA 1
ATOM 803 C C . TRP A 1 101 ? -3.982 3.997 5.246 1.00 87.56 101 TRP A C 1
ATOM 805 O O . TRP A 1 101 ? -4.381 4.701 4.319 1.00 87.56 101 TRP A O 1
ATOM 815 N N . TYR A 1 102 ? -4.557 2.836 5.572 1.00 87.38 102 TYR A N 1
ATOM 816 C CA . TYR A 1 102 ? -5.606 2.190 4.784 1.00 87.38 102 TYR A CA 1
ATOM 817 C C . TYR A 1 102 ? -6.898 2.051 5.583 1.00 87.38 102 TYR A C 1
ATOM 819 O O . TYR A 1 102 ? -6.890 1.813 6.792 1.00 87.38 102 TYR A O 1
ATOM 827 N N . CYS A 1 103 ? -8.039 2.178 4.902 1.00 87.50 103 CYS A N 1
ATOM 828 C CA . CYS A 1 103 ? -9.334 2.057 5.561 1.00 87.50 103 CYS A CA 1
ATOM 829 C C . CYS A 1 103 ? -9.500 0.679 6.215 1.00 87.50 103 CYS A C 1
ATOM 831 O O . CYS A 1 103 ? -9.381 -0.349 5.560 1.00 87.50 103 CYS A O 1
ATOM 833 N N . PHE A 1 104 ? -9.884 0.651 7.490 1.00 87.25 104 PHE A N 1
ATOM 834 C CA . PHE A 1 104 ? -10.059 -0.587 8.248 1.00 87.25 104 PHE A CA 1
ATOM 835 C C . PHE A 1 104 ? -11.166 -1.505 7.700 1.00 87.25 104 PHE A C 1
ATOM 837 O O . PHE A 1 104 ? -11.157 -2.702 7.970 1.00 87.25 104 PHE A O 1
ATOM 844 N N . HIS A 1 105 ? -12.135 -0.947 6.967 1.00 84.75 105 HIS A N 1
ATOM 845 C CA . HIS A 1 105 ? -13.260 -1.698 6.414 1.00 84.75 105 HIS A CA 1
ATOM 846 C C . HIS A 1 105 ? -12.945 -2.337 5.056 1.00 84.75 105 HIS A C 1
ATOM 848 O O . HIS A 1 105 ? -13.250 -3.506 4.857 1.00 84.75 105 HIS A O 1
A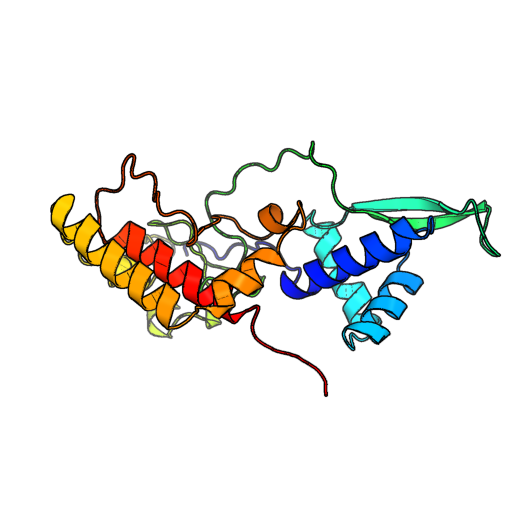TOM 854 N N . CYS A 1 106 ? -12.363 -1.580 4.120 1.00 82.06 106 CYS A N 1
ATOM 855 C CA . CYS A 1 106 ? -12.132 -2.052 2.750 1.00 82.06 106 CYS A CA 1
ATOM 856 C C . CYS A 1 106 ? -10.655 -2.301 2.413 1.00 82.06 106 CYS A C 1
ATOM 858 O O . CYS A 1 106 ? -10.369 -2.831 1.347 1.00 82.06 106 CYS A O 1
ATOM 860 N N . HIS A 1 107 ? -9.722 -1.924 3.293 1.00 82.62 107 HIS A N 1
ATOM 861 C CA . HIS A 1 107 ? -8.264 -2.025 3.112 1.00 82.62 107 HIS A CA 1
ATOM 862 C C . HIS A 1 107 ? -7.705 -1.244 1.922 1.00 82.62 107 HIS A C 1
ATOM 864 O O . HIS A 1 107 ? -6.561 -1.450 1.523 1.00 82.62 107 HIS A O 1
ATOM 870 N N . LEU A 1 108 ? -8.500 -0.329 1.371 1.00 86.44 108 LEU A N 1
ATOM 871 C CA . LEU A 1 108 ? -8.097 0.500 0.249 1.00 86.44 108 LEU A CA 1
ATOM 872 C C . LEU A 1 108 ? -7.516 1.839 0.727 1.00 86.44 108 LEU A C 1
ATOM 874 O O . LEU A 1 108 ? -7.899 2.342 1.794 1.00 86.44 108 LEU A O 1
ATOM 878 N N . PRO A 1 109 ? -6.611 2.425 -0.073 1.00 90.75 109 PRO A N 1
ATOM 879 C CA . PRO A 1 109 ? -6.057 3.755 0.161 1.00 90.75 109 PRO A CA 1
ATOM 880 C C . PRO A 1 109 ? -7.102 4.865 -0.039 1.00 90.75 109 PRO A C 1
ATOM 882 O O . PRO A 1 109 ? -8.223 4.627 -0.503 1.00 90.75 109 PRO A O 1
ATOM 885 N N . GLY A 1 110 ? -6.738 6.103 0.290 1.00 92.00 110 GLY A N 1
ATOM 886 C CA . GLY A 1 110 ? -7.514 7.301 -0.030 1.00 92.00 110 GLY A CA 1
ATOM 887 C C . GLY A 1 110 ? -7.749 8.235 1.155 1.00 92.00 110 GLY A C 1
ATOM 888 O O . GLY A 1 110 ? -6.985 8.283 2.117 1.00 92.00 110 GLY A O 1
ATOM 889 N N . GLU A 1 111 ? -8.819 9.021 1.056 1.00 93.56 111 GLU A N 1
ATOM 890 C CA . GLU A 1 111 ? -9.193 10.008 2.067 1.00 93.56 111 GLU A CA 1
ATOM 891 C C . GLU A 1 111 ? -10.016 9.373 3.192 1.00 93.56 111 GLU A C 1
ATOM 893 O O . GLU A 1 111 ? -11.104 8.833 2.975 1.00 93.56 111 GLU A O 1
ATOM 898 N N . VAL A 1 112 ? -9.484 9.437 4.408 1.00 91.50 112 VAL A N 1
ATOM 899 C CA . VAL A 1 112 ? -9.988 8.680 5.552 1.00 91.50 112 VAL A CA 1
ATOM 900 C C . VAL A 1 112 ? -10.153 9.562 6.784 1.00 91.50 112 VAL A C 1
ATOM 902 O O . VAL A 1 112 ? -9.472 10.567 6.953 1.00 91.50 112 VAL A O 1
ATOM 905 N N . VAL A 1 113 ? -11.062 9.172 7.670 1.00 90.94 113 VAL A N 1
ATOM 906 C CA . VAL A 1 113 ? -11.263 9.791 8.980 1.00 90.94 113 VAL A CA 1
ATOM 907 C C . VAL A 1 113 ? -10.599 8.930 10.047 1.00 90.94 113 VAL A C 1
ATOM 909 O O . VAL A 1 113 ? -10.851 7.723 10.121 1.00 90.94 113 VAL A O 1
ATOM 912 N N . SER A 1 114 ? -9.773 9.561 10.878 1.00 89.75 114 SER A N 1
ATOM 913 C CA . SER A 1 114 ? -9.078 8.933 12.002 1.00 89.75 114 SER A CA 1
ATOM 914 C C . SER A 1 114 ? -9.965 8.819 13.237 1.00 89.75 114 SER A C 1
ATOM 916 O O . SER A 1 114 ? -10.704 9.740 13.574 1.00 89.75 114 SER A O 1
ATOM 918 N N . CYS A 1 115 ? -9.886 7.675 13.918 1.00 87.44 115 CYS A N 1
ATOM 919 C CA . CYS A 1 115 ? -10.519 7.459 15.217 1.00 87.44 115 CYS A CA 1
ATOM 920 C C . CYS A 1 115 ? -9.673 8.060 16.346 1.00 87.44 115 CYS A C 1
ATOM 922 O O . CYS A 1 115 ? -8.499 7.737 16.474 1.00 87.44 115 CYS A O 1
ATOM 924 N N . ASP A 1 116 ? -10.295 8.795 17.264 1.00 86.75 116 ASP A N 1
ATOM 925 C CA . ASP A 1 116 ? -9.582 9.410 18.394 1.00 86.75 116 ASP A CA 1
ATOM 926 C C . ASP A 1 116 ? -9.200 8.368 19.467 1.00 86.75 116 ASP A C 1
ATOM 928 O O . ASP A 1 116 ? -8.227 8.515 20.195 1.00 86.75 116 ASP A O 1
ATOM 932 N N . GLY A 1 117 ? -9.938 7.252 19.545 1.00 82.56 117 GLY A N 1
ATOM 933 C CA . GLY A 1 117 ? -9.683 6.173 20.514 1.00 82.56 117 GLY A CA 1
ATOM 934 C C . GLY A 1 117 ? -8.798 5.000 20.050 1.00 82.56 117 GLY A C 1
ATOM 935 O O . GLY A 1 117 ? -8.655 4.029 20.808 1.00 82.56 117 GLY A O 1
ATOM 936 N N . CYS A 1 118 ? -8.296 4.989 18.805 1.00 84.19 118 CYS A N 1
ATOM 937 C CA . CYS A 1 118 ? -7.380 3.953 18.287 1.00 84.19 118 CYS A CA 1
ATOM 938 C C . CYS A 1 118 ? -6.771 4.321 16.921 1.00 84.19 118 CYS A C 1
ATOM 940 O O . CYS A 1 118 ? -7.338 5.134 16.212 1.00 84.19 118 CYS A O 1
ATOM 942 N N . PHE A 1 119 ? -5.757 3.574 16.473 1.00 85.19 119 PHE A N 1
ATOM 943 C CA . PHE A 1 119 ? -5.073 3.761 15.181 1.00 85.19 119 PHE A CA 1
ATOM 944 C C . PHE A 1 119 ? -5.930 3.580 13.906 1.00 85.19 119 PHE A C 1
ATOM 946 O O . PHE A 1 119 ? -5.430 3.759 12.804 1.00 85.19 119 PHE A O 1
ATOM 953 N N . ARG A 1 120 ? -7.203 3.173 13.994 1.00 86.88 120 ARG A N 1
ATOM 954 C CA . ARG A 1 120 ? -8.006 2.860 12.796 1.00 86.88 120 ARG A CA 1
ATOM 955 C C . ARG A 1 120 ? -8.467 4.107 12.063 1.00 86.88 120 ARG A C 1
ATOM 957 O O . ARG A 1 120 ? -8.909 5.071 12.690 1.00 86.88 120 ARG A O 1
ATOM 964 N N . VAL A 1 121 ? -8.537 3.974 10.744 1.00 88.81 121 VAL A N 1
ATOM 965 C CA . VAL A 1 121 ? -9.084 4.981 9.836 1.00 88.81 121 VAL A CA 1
ATOM 966 C C . VAL A 1 121 ? -10.173 4.387 8.942 1.00 88.81 121 VAL A C 1
ATOM 968 O O . VAL A 1 121 ? -10.192 3.180 8.693 1.00 88.81 121 VAL A O 1
ATOM 971 N N . TYR A 1 122 ? -11.109 5.212 8.473 1.00 90.00 122 TYR A N 1
ATOM 972 C CA . TYR A 1 122 ? -12.223 4.768 7.626 1.00 90.00 122 TYR A CA 1
ATOM 973 C C . TYR A 1 122 ? -12.531 5.777 6.525 1.00 90.00 122 TYR A C 1
ATOM 975 O O . TYR A 1 122 ? -12.537 6.976 6.786 1.00 90.00 122 TYR A O 1
ATOM 983 N N . HIS A 1 123 ? -12.861 5.321 5.313 1.00 91.19 123 HIS A N 1
ATOM 984 C CA . HIS A 1 123 ? -13.488 6.218 4.337 1.00 91.19 123 HIS A CA 1
ATOM 985 C C . HIS A 1 123 ? -14.888 6.593 4.819 1.00 91.19 123 HIS A C 1
ATOM 987 O O . HIS A 1 123 ? -15.613 5.733 5.318 1.00 91.19 123 HIS A O 1
ATOM 993 N N . LEU A 1 124 ? -15.321 7.829 4.565 1.00 89.38 124 LEU A N 1
ATOM 994 C CA . LEU A 1 124 ? -16.692 8.265 4.865 1.00 89.38 124 LEU A CA 1
ATOM 995 C C . LEU A 1 124 ? -17.744 7.358 4.208 1.00 89.38 124 LEU A C 1
ATOM 997 O O . LEU A 1 124 ? -18.724 6.976 4.841 1.00 89.38 124 LEU A O 1
ATOM 1001 N N . LYS A 1 125 ? -17.499 6.924 2.964 1.00 89.75 125 LYS A N 1
ATOM 1002 C CA . LYS A 1 125 ? -18.376 5.981 2.248 1.00 89.75 125 LYS A CA 1
ATOM 1003 C C . LYS A 1 125 ? -18.441 4.589 2.887 1.00 89.75 125 LYS A C 1
ATOM 1005 O O . LYS A 1 125 ? -19.433 3.893 2.715 1.00 89.75 125 LYS A O 1
ATOM 1010 N N . CYS A 1 126 ? -17.402 4.184 3.617 1.00 89.12 126 CYS A N 1
ATOM 1011 C CA . CYS A 1 126 ? -17.350 2.900 4.317 1.00 89.12 126 CYS A CA 1
ATOM 1012 C C . CYS A 1 126 ? -17.995 2.962 5.709 1.00 89.12 126 CYS A C 1
ATOM 1014 O O . CYS A 1 126 ? -18.080 1.940 6.386 1.00 89.12 126 CYS A O 1
ATOM 1016 N N . LEU A 1 127 ? -18.426 4.148 6.145 1.00 87.06 127 LEU A N 1
ATOM 1017 C CA . LEU A 1 127 ? -19.252 4.335 7.331 1.00 87.06 127 LEU A CA 1
ATOM 1018 C C . LEU A 1 127 ? -20.735 4.285 6.942 1.00 87.06 127 LEU A C 1
ATOM 1020 O O . LEU A 1 127 ? -21.099 4.680 5.829 1.00 87.06 127 LEU A O 1
ATOM 1024 N N . GLY A 1 128 ? -21.580 3.819 7.866 1.00 80.06 128 GLY A N 1
ATOM 1025 C CA . GLY A 1 128 ? -23.036 3.904 7.726 1.00 80.06 128 GLY A CA 1
ATOM 1026 C C . GLY A 1 128 ? -23.524 5.354 7.793 1.00 80.06 128 GLY A C 1
ATOM 1027 O O . GLY A 1 128 ? -22.823 6.219 8.319 1.00 80.06 128 GLY A O 1
ATOM 1028 N N . ASP A 1 129 ? -24.721 5.632 7.274 1.00 72.75 129 ASP A N 1
ATOM 1029 C CA . ASP A 1 129 ? -25.218 7.007 7.096 1.00 72.75 129 ASP A CA 1
ATOM 1030 C C . ASP A 1 129 ? -25.290 7.816 8.399 1.00 72.75 129 ASP A C 1
ATOM 1032 O O . ASP A 1 129 ? -24.958 9.000 8.410 1.00 72.75 129 ASP A O 1
ATOM 1036 N N . THR A 1 130 ? -25.587 7.163 9.523 1.00 68.81 130 THR A N 1
ATOM 1037 C CA . THR A 1 130 ? -25.610 7.778 10.862 1.00 68.81 130 THR A CA 1
ATOM 1038 C C . THR A 1 130 ? -24.237 8.242 11.357 1.00 68.81 130 THR A C 1
ATOM 1040 O O . THR A 1 130 ? -24.151 9.074 12.254 1.00 68.81 130 THR A O 1
ATOM 1043 N N . ASP A 1 131 ? -23.153 7.696 10.802 1.00 68.69 131 ASP A N 1
ATOM 1044 C CA . ASP A 1 131 ? -21.776 7.999 11.200 1.00 68.69 131 ASP A CA 1
ATOM 1045 C C . ASP A 1 131 ? -21.083 9.006 10.270 1.00 68.69 131 ASP A C 1
ATOM 1047 O O . ASP A 1 131 ? -19.959 9.429 10.560 1.00 68.69 131 ASP A O 1
ATOM 1051 N N . ARG A 1 132 ? -21.741 9.392 9.166 1.00 66.19 132 ARG A N 1
ATOM 1052 C CA . ARG A 1 132 ? -21.227 10.351 8.172 1.00 66.19 132 ARG A CA 1
ATOM 1053 C C . ARG A 1 132 ? -21.480 11.804 8.573 1.00 66.19 132 ARG A C 1
ATOM 1055 O O . ARG A 1 132 ? -20.664 12.671 8.269 1.00 66.19 132 ARG A O 1
ATOM 1062 N N . THR A 1 133 ? -22.587 12.077 9.260 1.00 57.19 133 THR A N 1
ATOM 1063 C CA . THR A 1 133 ? -22.957 13.420 9.727 1.00 57.19 133 THR A CA 1
ATOM 1064 C C . THR A 1 133 ? -22.201 13.758 10.998 1.00 57.19 133 THR A C 1
ATOM 1066 O O . THR A 1 133 ? -22.372 13.086 12.019 1.00 57.19 133 THR A O 1
ATOM 1069 N N . ARG A 1 134 ? -21.342 14.783 10.958 1.00 60.59 134 ARG A N 1
ATOM 1070 C CA . ARG A 1 134 ? -20.526 15.101 12.125 1.00 60.59 134 ARG A CA 1
ATOM 1071 C C . ARG A 1 134 ? -20.170 16.569 12.272 1.00 60.59 134 ARG A C 1
ATOM 1073 O O . ARG A 1 134 ? -19.603 17.171 11.364 1.00 60.59 134 ARG A O 1
ATOM 1080 N N . ASP A 1 135 ? -20.422 17.089 13.468 1.00 62.34 135 ASP A N 1
ATOM 1081 C CA . ASP A 1 135 ? -19.948 18.396 13.905 1.00 62.34 135 ASP A CA 1
ATOM 1082 C C . ASP A 1 135 ? -18.403 18.394 14.014 1.00 62.34 135 ASP A C 1
ATOM 1084 O O . ASP A 1 135 ? -17.831 17.498 14.654 1.00 62.34 135 ASP A O 1
ATOM 1088 N N . PRO A 1 136 ? -17.710 19.365 13.385 1.00 61.62 136 PRO A N 1
ATOM 1089 C CA . PRO A 1 136 ? -16.311 19.692 13.637 1.00 61.62 136 PRO A CA 1
ATOM 1090 C C . PRO A 1 136 ? -15.784 19.684 15.053 1.00 61.62 136 PRO A C 1
ATOM 1092 O O . PRO A 1 136 ? -14.614 19.349 15.214 1.00 61.62 136 PRO A O 1
ATOM 1095 N N . SER A 1 137 ? -16.610 20.022 16.027 1.00 61.66 137 SER A N 1
ATOM 1096 C CA . SER A 1 137 ? -16.188 20.204 17.411 1.00 61.66 137 SER A CA 1
ATOM 1097 C C . SER A 1 137 ? -16.087 18.901 18.214 1.00 61.66 137 SER A C 1
ATOM 1099 O O . SER A 1 137 ? -15.472 18.870 19.277 1.00 61.66 137 SER A O 1
ATOM 1101 N N . THR A 1 138 ? -16.686 17.809 17.733 1.00 71.56 138 THR A N 1
ATOM 1102 C CA . THR A 1 138 ? -16.808 16.567 18.515 1.00 71.56 138 THR A CA 1
ATOM 1103 C C . THR A 1 138 ? -15.607 15.640 18.317 1.00 71.56 138 THR A C 1
ATOM 1105 O O . THR A 1 138 ? -14.899 15.751 17.321 1.00 71.56 138 THR A O 1
ATOM 1108 N N . GLN A 1 139 ? -15.397 14.674 19.223 1.00 81.25 139 GLN A N 1
ATOM 1109 C CA . GLN A 1 139 ? -14.451 13.552 19.059 1.00 81.25 139 GLN A CA 1
ATOM 1110 C C . GLN A 1 139 ? -15.106 12.353 18.357 1.00 81.25 139 GLN A C 1
ATOM 1112 O O . GLN A 1 139 ? -16.301 12.098 18.528 1.00 81.25 139 GLN A O 1
ATOM 1117 N N . TRP A 1 140 ? -14.368 11.644 17.498 1.00 85.62 140 TRP A N 1
ATOM 1118 C CA . TRP A 1 140 ? -14.876 10.529 16.708 1.00 85.62 140 TRP A CA 1
ATOM 1119 C C . TRP A 1 140 ? -14.331 9.231 17.244 1.00 85.62 140 TRP A C 1
ATOM 1121 O O . TRP A 1 140 ? -13.126 9.006 17.330 1.00 85.62 140 TRP A O 1
ATOM 1131 N N . HIS A 1 141 ? -15.242 8.304 17.469 1.00 86.50 141 HIS A N 1
ATOM 1132 C CA . HIS A 1 141 ? -14.890 6.939 17.789 1.00 86.50 141 HIS A CA 1
ATOM 1133 C C . HIS A 1 141 ? -15.449 6.029 16.704 1.00 86.50 141 HIS A C 1
ATOM 1135 O O . HIS A 1 141 ? -16.616 6.156 16.342 1.00 86.50 141 HIS A O 1
ATOM 1141 N N . CYS A 1 142 ? -14.637 5.107 16.189 1.00 85.56 142 CYS A N 1
ATOM 1142 C CA . CYS A 1 142 ? -15.108 4.121 15.220 1.00 85.56 142 CYS A CA 1
ATOM 1143 C C . CYS A 1 142 ? -16.104 3.129 15.844 1.00 85.56 142 CYS A C 1
ATOM 1145 O O . CYS A 1 142 ? -16.154 2.976 17.068 1.00 85.56 142 CYS A O 1
ATOM 1147 N N . LEU A 1 143 ? -16.830 2.386 15.002 1.00 83.00 143 LEU A N 1
ATOM 1148 C CA . LEU A 1 143 ? -17.786 1.347 15.418 1.00 83.00 143 LEU A CA 1
ATOM 1149 C C . LEU A 1 143 ? -17.183 0.343 16.409 1.00 83.00 143 LEU A C 1
ATOM 1151 O O . LEU A 1 143 ? -17.826 -0.040 17.386 1.00 83.00 143 LEU A O 1
ATOM 1155 N N . VAL A 1 144 ? -15.911 -0.017 16.209 1.00 82.62 144 VAL A N 1
ATOM 1156 C CA . VAL A 1 144 ? -15.188 -0.899 17.129 1.00 82.62 144 VAL A CA 1
ATOM 1157 C C . VAL A 1 144 ? -15.027 -0.231 18.491 1.00 82.62 144 VAL A C 1
ATOM 1159 O O . VAL A 1 144 ? -15.334 -0.847 19.502 1.00 82.62 144 VAL A O 1
ATOM 1162 N N . CYS A 1 145 ? -14.582 1.025 18.559 1.00 81.06 145 CYS A N 1
ATOM 1163 C CA . CYS A 1 145 ? -14.419 1.741 19.827 1.00 81.06 145 CYS A CA 1
ATOM 1164 C C . CYS A 1 145 ? -15.753 2.000 20.541 1.00 81.06 145 CYS A C 1
ATOM 1166 O O . CYS A 1 145 ? -15.793 1.864 21.760 1.00 81.06 145 CYS A O 1
ATOM 1168 N N . ARG A 1 146 ? -16.830 2.303 19.805 1.00 81.75 146 ARG A N 1
ATOM 1169 C CA . ARG A 1 146 ? -18.167 2.564 20.370 1.00 81.75 146 ARG A CA 1
ATOM 1170 C C . ARG A 1 146 ? -18.860 1.304 20.888 1.00 81.75 146 ARG A C 1
ATOM 1172 O O . ARG A 1 146 ? -19.376 1.307 21.999 1.00 81.75 146 ARG A O 1
ATOM 1179 N N . GLY A 1 147 ? -18.840 0.210 20.120 1.00 72.56 147 GLY A N 1
ATOM 1180 C CA . GLY A 1 147 ? -19.466 -1.065 20.513 1.00 72.56 147 GLY A CA 1
ATOM 1181 C C . GLY A 1 147 ? -18.734 -1.781 21.653 1.00 72.56 147 GLY A C 1
ATOM 1182 O O . GLY A 1 147 ? -19.233 -2.726 22.265 1.00 72.56 147 GLY A O 1
ATOM 1183 N N . SER A 1 148 ? -17.536 -1.312 21.968 1.00 67.62 148 SER A N 1
ATOM 1184 C CA . SER A 1 148 ? -16.697 -1.869 23.004 1.00 67.62 148 SER A CA 1
ATOM 1185 C C . SER A 1 148 ? -17.062 -1.355 24.391 1.00 67.62 148 SER A C 1
ATOM 1187 O O . SER A 1 148 ? -16.423 -0.443 24.916 1.00 67.62 148 SER A O 1
ATOM 1189 N N . LYS A 1 149 ? -18.026 -2.001 25.051 1.00 61.47 149 LYS A N 1
ATOM 1190 C CA . LYS A 1 149 ? -18.169 -1.838 26.505 1.00 61.47 149 LYS A CA 1
ATOM 1191 C C . LYS A 1 149 ? -16.866 -2.312 27.159 1.00 61.47 149 LYS A C 1
ATOM 1193 O O . LYS A 1 149 ? -16.443 -3.446 26.925 1.00 61.47 149 LYS A O 1
ATOM 1198 N N . LYS A 1 150 ? -16.200 -1.449 27.938 1.00 59.34 150 LYS A N 1
ATOM 1199 C CA . LYS A 1 150 ? -15.001 -1.809 28.714 1.00 59.34 150 LYS A CA 1
ATOM 1200 C C . LYS A 1 150 ? -15.393 -2.868 29.750 1.00 59.34 150 LYS A C 1
ATOM 1202 O O . LYS A 1 150 ? -15.733 -2.543 30.878 1.00 59.34 150 LYS A O 1
ATOM 1207 N N . LYS A 1 151 ? -15.383 -4.144 29.361 1.00 61.12 151 LYS A N 1
ATOM 1208 C CA . LYS A 1 151 ? -15.462 -5.247 30.316 1.00 61.12 151 LYS A CA 1
ATOM 1209 C C . LYS A 1 151 ? -14.081 -5.407 30.930 1.00 61.12 151 LYS A C 1
ATOM 1211 O O . LYS A 1 151 ? -13.126 -5.763 30.235 1.00 61.12 151 LYS A O 1
ATOM 1216 N N . ILE A 1 152 ? -13.989 -5.088 32.214 1.00 63.19 152 ILE A N 1
ATOM 1217 C CA . ILE A 1 152 ? -12.813 -5.379 33.023 1.00 63.19 152 ILE A CA 1
ATOM 1218 C C . ILE A 1 152 ? -12.854 -6.886 33.262 1.00 63.19 152 ILE A C 1
ATOM 1220 O O . ILE A 1 152 ? -13.680 -7.371 34.025 1.00 63.19 152 ILE A O 1
ATOM 1224 N N . LEU A 1 153 ? -12.033 -7.629 32.524 1.00 66.12 153 LEU A N 1
ATOM 1225 C CA . LEU A 1 153 ? -11.816 -9.049 32.781 1.00 66.12 153 LEU A CA 1
ATOM 1226 C C . LEU A 1 153 ? -10.521 -9.208 33.557 1.00 66.12 153 LEU A C 1
ATOM 1228 O O . LEU A 1 153 ? -9.552 -8.485 33.303 1.00 66.12 153 LEU A O 1
ATOM 1232 N N . SER A 1 154 ? -10.478 -10.195 34.447 1.00 75.31 154 SER A N 1
ATOM 1233 C CA . SER A 1 154 ? -9.217 -10.583 35.061 1.00 75.31 154 SER A CA 1
ATOM 1234 C C . SER A 1 154 ? -8.227 -11.035 33.982 1.00 75.31 154 SER A C 1
ATOM 1236 O O . SER A 1 154 ? -8.593 -11.552 32.917 1.00 75.31 154 SER A O 1
ATOM 1238 N N . LYS A 1 155 ? -6.931 -10.887 34.271 1.00 72.69 155 LYS A N 1
ATOM 1239 C CA . LYS A 1 155 ? -5.856 -11.381 33.399 1.00 72.69 155 LYS A CA 1
ATOM 1240 C C . LYS A 1 155 ? -6.053 -12.862 33.041 1.00 72.69 155 LYS A C 1
ATOM 1242 O O . LYS A 1 155 ? -5.789 -13.258 31.909 1.00 72.69 155 LYS A O 1
ATOM 1247 N N . GLN A 1 156 ? -6.537 -13.675 33.983 1.00 74.75 156 GLN A N 1
ATOM 1248 C CA . GLN A 1 156 ? -6.750 -15.111 33.786 1.00 74.75 156 GLN A CA 1
ATOM 1249 C C . GLN A 1 156 ? -7.889 -15.404 32.803 1.00 74.75 156 GLN A C 1
ATOM 1251 O O . GLN A 1 156 ? -7.710 -16.204 31.881 1.00 74.75 156 GLN A O 1
ATOM 1256 N N . GLU A 1 157 ? -9.028 -14.728 32.952 1.00 75.25 157 GLU A N 1
ATOM 1257 C CA . GLU A 1 157 ? -10.165 -14.864 32.036 1.00 75.25 157 GLU A CA 1
ATOM 1258 C C . GLU A 1 157 ? -9.803 -14.380 30.638 1.00 75.25 157 GLU A C 1
ATOM 1260 O O . GLU A 1 157 ? -10.089 -15.060 29.654 1.00 75.25 157 GLU A O 1
ATOM 1265 N N . MET A 1 158 ? -9.098 -13.249 30.540 1.00 70.75 158 MET A N 1
ATOM 1266 C CA . MET A 1 158 ? -8.628 -12.731 29.261 1.00 70.75 158 MET A CA 1
ATOM 1267 C C . MET A 1 158 ? -7.702 -13.736 28.571 1.00 70.75 158 MET A C 1
ATOM 1269 O O . MET A 1 158 ? -7.944 -14.100 27.424 1.00 70.75 158 MET A O 1
ATOM 1273 N N . CYS A 1 159 ? -6.700 -14.269 29.275 1.00 70.12 159 CYS A N 1
ATOM 1274 C CA . CYS A 1 159 ? -5.831 -15.317 28.738 1.00 70.12 159 CYS A CA 1
ATOM 1275 C C . CYS A 1 159 ? -6.617 -16.556 28.283 1.00 70.12 159 CYS A C 1
ATOM 1277 O O . CYS A 1 159 ? -6.288 -17.144 27.253 1.00 70.12 159 CYS A O 1
ATOM 1279 N N . ARG A 1 160 ? -7.662 -16.959 29.020 1.00 76.94 160 ARG A N 1
ATOM 1280 C CA . ARG A 1 160 ? -8.530 -18.083 28.642 1.00 76.94 160 ARG A CA 1
ATOM 1281 C C . ARG A 1 160 ? -9.288 -17.786 27.343 1.00 76.94 160 ARG A C 1
ATOM 1283 O O . ARG A 1 160 ? -9.178 -18.580 26.413 1.00 76.94 160 ARG A O 1
ATOM 1290 N N . TYR A 1 161 ? -9.976 -16.647 27.238 1.00 75.44 161 TYR A N 1
ATOM 1291 C CA . TYR A 1 161 ? -10.701 -16.261 26.019 1.00 75.44 161 TYR A CA 1
ATOM 1292 C C . TYR A 1 161 ? -9.779 -16.134 24.810 1.00 75.44 161 TYR A C 1
ATOM 1294 O O . TYR A 1 161 ? -10.099 -16.635 23.737 1.00 75.44 161 TYR A O 1
ATOM 1302 N N . LEU A 1 162 ? -8.614 -15.510 24.981 1.00 70.44 162 LEU A N 1
ATOM 1303 C CA . LEU A 1 162 ? -7.653 -15.339 23.897 1.00 70.44 162 LEU A CA 1
ATOM 1304 C C . LEU A 1 162 ? -7.102 -16.664 23.399 1.00 70.44 162 LEU A C 1
ATOM 1306 O O . LEU A 1 162 ? -6.997 -16.843 22.191 1.00 70.44 162 LEU A O 1
ATOM 1310 N N . ARG A 1 163 ? -6.822 -17.617 24.296 1.00 73.31 163 ARG A N 1
ATOM 1311 C CA . ARG A 1 163 ? -6.452 -18.976 23.889 1.00 73.31 163 ARG A CA 1
ATOM 1312 C C . ARG A 1 163 ? -7.548 -19.626 23.053 1.00 73.31 163 ARG A C 1
ATOM 1314 O O . ARG A 1 163 ? -7.236 -20.125 21.981 1.00 73.31 163 ARG A O 1
ATOM 1321 N N . PHE A 1 164 ? -8.808 -19.567 23.486 1.00 76.94 164 PHE A N 1
ATOM 1322 C CA . PHE A 1 164 ? -9.924 -20.127 22.714 1.00 76.94 164 PHE A CA 1
ATOM 1323 C C . PHE A 1 164 ? -10.092 -19.456 21.346 1.00 76.94 164 PHE A C 1
ATOM 1325 O O . PHE A 1 164 ? -10.274 -20.144 20.346 1.00 76.94 164 PHE A O 1
ATOM 1332 N N . ILE A 1 165 ? -9.995 -18.126 21.283 1.00 74.12 165 ILE A N 1
ATOM 1333 C CA . ILE A 1 165 ? -10.110 -17.372 20.031 1.00 74.12 165 ILE A CA 1
ATOM 1334 C C . ILE A 1 165 ? -8.961 -17.729 19.084 1.00 74.12 165 ILE A C 1
ATOM 1336 O O . ILE A 1 165 ? -9.216 -18.072 17.936 1.00 74.12 165 ILE A O 1
ATOM 1340 N N . VAL A 1 166 ? -7.712 -17.705 19.561 1.00 70.25 166 VAL A N 1
ATOM 1341 C CA . VAL A 1 166 ? -6.533 -18.054 18.752 1.00 70.25 166 VAL A CA 1
ATOM 1342 C C . VAL A 1 166 ? -6.602 -19.507 18.289 1.00 70.25 166 VAL A C 1
ATOM 1344 O O . VAL A 1 166 ? -6.309 -19.780 17.130 1.00 70.25 166 VAL A O 1
ATOM 1347 N N . GLN A 1 167 ? -7.028 -20.431 19.151 1.00 72.19 167 GLN A N 1
ATOM 1348 C CA . GLN A 1 167 ? -7.197 -21.839 18.796 1.00 72.19 167 GLN A CA 1
ATOM 1349 C C . GLN A 1 167 ? -8.236 -22.006 17.681 1.00 72.19 167 GLN A C 1
ATOM 1351 O O . GLN A 1 167 ? -7.945 -22.594 16.644 1.00 72.19 167 GLN A O 1
ATOM 1356 N N . ARG A 1 168 ? -9.407 -21.379 17.830 1.00 72.44 168 ARG A N 1
ATOM 1357 C CA . ARG A 1 168 ? -10.473 -21.408 16.821 1.00 72.44 168 ARG A CA 1
ATOM 1358 C C . ARG A 1 168 ? -10.070 -20.711 15.517 1.00 72.44 168 ARG A C 1
ATOM 1360 O O . ARG A 1 168 ? -10.497 -21.125 14.442 1.00 72.44 168 ARG A O 1
ATOM 1367 N N . MET A 1 169 ? -9.248 -19.661 15.588 1.00 66.62 169 MET A N 1
ATOM 1368 C CA . MET A 1 169 ? -8.648 -19.029 14.409 1.00 66.62 169 MET A CA 1
ATOM 1369 C C . MET A 1 169 ? -7.670 -19.968 13.707 1.00 66.62 169 MET A C 1
ATOM 1371 O O . MET A 1 169 ? -7.721 -20.067 12.488 1.00 66.62 169 MET A O 1
ATOM 1375 N N . LYS A 1 170 ? -6.814 -20.680 14.449 1.00 67.38 170 LYS A N 1
ATOM 1376 C CA . LYS A 1 170 ? -5.888 -21.675 13.887 1.00 67.38 170 LYS A CA 1
ATOM 1377 C C . LYS A 1 170 ? -6.625 -22.833 13.219 1.00 67.38 170 LYS A C 1
ATOM 1379 O O . LYS A 1 170 ? -6.192 -23.283 12.170 1.00 67.38 170 LYS A O 1
ATOM 1384 N N . GLU A 1 171 ? -7.744 -23.276 13.785 1.00 69.56 171 GLU A N 1
ATOM 1385 C CA . GLU A 1 171 ? -8.585 -24.333 13.206 1.00 69.56 171 GLU A CA 1
ATOM 1386 C C . GLU A 1 171 ? -9.272 -23.879 11.914 1.00 69.56 171 GLU A C 1
ATOM 1388 O O . GLU A 1 171 ? -9.214 -24.568 10.901 1.00 69.56 171 GLU A O 1
ATOM 1393 N N . ARG A 1 172 ? -9.895 -22.693 11.922 1.00 64.44 172 ARG A N 1
ATOM 1394 C CA . ARG A 1 172 ? -10.604 -22.152 10.746 1.00 64.44 172 ARG A CA 1
ATOM 1395 C C . ARG A 1 172 ? -9.682 -21.604 9.668 1.00 64.44 172 ARG A C 1
ATOM 1397 O O . ARG A 1 172 ? -10.112 -21.407 8.538 1.00 64.44 172 ARG A O 1
ATOM 1404 N N . ALA A 1 173 ? -8.446 -21.307 10.034 1.00 59.72 173 ALA A N 1
ATOM 1405 C CA . ALA A 1 173 ? -7.482 -20.666 9.171 1.00 59.72 173 ALA A CA 1
ATOM 1406 C C . ALA A 1 173 ? -6.116 -21.351 9.263 1.00 59.72 173 ALA A C 1
ATOM 1408 O O . ALA A 1 173 ? -5.074 -20.695 9.304 1.00 59.72 173 ALA A O 1
ATOM 1409 N N . ALA A 1 174 ? -6.118 -22.686 9.268 1.00 58.25 174 ALA A N 1
ATOM 1410 C CA . ALA A 1 174 ? -4.903 -23.499 9.245 1.00 58.25 174 ALA A CA 1
ATOM 1411 C C . ALA A 1 174 ? -3.998 -23.137 8.049 1.00 58.25 174 ALA A C 1
ATOM 1413 O O . ALA A 1 174 ? -2.770 -23.178 8.147 1.00 58.25 174 ALA A O 1
ATOM 1414 N N . ASP A 1 175 ? -4.602 -22.680 6.947 1.00 51.84 175 ASP A N 1
ATOM 1415 C CA . ASP A 1 175 ? -3.890 -22.200 5.765 1.00 51.84 175 ASP A CA 1
ATOM 1416 C C . ASP A 1 175 ? -3.398 -20.743 5.873 1.00 51.84 175 ASP A C 1
ATOM 1418 O O . ASP A 1 175 ? -2.497 -20.363 5.127 1.00 51.84 175 ASP A O 1
ATOM 1422 N N . LEU A 1 176 ? -3.874 -19.924 6.829 1.00 51.88 176 LEU A N 1
ATOM 1423 C CA . LEU A 1 176 ? -3.289 -18.592 7.085 1.00 51.88 176 LEU A CA 1
ATOM 1424 C C . LEU A 1 176 ? -1.864 -18.703 7.636 1.00 51.88 176 LEU A C 1
ATOM 1426 O O . LEU A 1 176 ? -1.016 -17.885 7.296 1.00 51.88 176 LEU A O 1
ATOM 1430 N N . SER A 1 177 ? -1.560 -19.733 8.435 1.00 52.03 177 SER A N 1
ATOM 1431 C CA . SER A 1 177 ? -0.184 -20.002 8.885 1.00 52.03 177 SER A CA 1
ATOM 1432 C C . SER A 1 177 ? 0.742 -20.469 7.755 1.00 52.03 177 SER A C 1
ATOM 1434 O O . SER A 1 177 ? 1.962 -20.377 7.898 1.00 52.03 177 SER A O 1
ATOM 1436 N N . LYS A 1 178 ? 0.188 -20.944 6.629 1.00 46.19 178 LYS A N 1
ATOM 1437 C CA . LYS A 1 178 ? 0.946 -21.218 5.400 1.00 46.19 178 LYS A CA 1
ATOM 1438 C C . LYS A 1 178 ? 1.121 -19.937 4.574 1.00 46.19 178 LYS A C 1
ATOM 1440 O O . LYS A 1 178 ? 2.245 -19.638 4.200 1.00 46.19 178 LYS A O 1
ATOM 1445 N N . LYS A 1 179 ? 0.065 -19.128 4.408 1.00 42.41 179 LYS A N 1
ATOM 1446 C CA . LYS A 1 179 ? 0.094 -17.843 3.673 1.00 42.41 179 LYS A CA 1
ATOM 1447 C C . LYS A 1 179 ? 0.950 -16.758 4.332 1.00 42.41 179 LYS A C 1
ATOM 1449 O O . LYS A 1 179 ? 1.592 -15.978 3.641 1.00 42.41 179 LYS A O 1
ATOM 1454 N N . GLY A 1 180 ? 1.027 -16.730 5.664 1.00 42.41 180 GLY A N 1
ATOM 1455 C CA . GLY A 1 180 ? 1.919 -15.818 6.392 1.00 42.41 180 GLY A CA 1
ATOM 1456 C C . GLY A 1 180 ? 3.413 -16.078 6.149 1.00 42.41 180 GLY A C 1
ATOM 1457 O O . GLY A 1 180 ? 4.238 -15.233 6.485 1.00 42.41 180 GLY A O 1
ATOM 1458 N N . LYS A 1 181 ? 3.780 -17.225 5.550 1.00 40.91 181 LYS A N 1
ATOM 1459 C CA . LYS A 1 181 ? 5.160 -17.518 5.131 1.00 40.91 181 LYS A CA 1
ATOM 1460 C C . LYS A 1 181 ? 5.528 -16.892 3.784 1.00 40.91 181 LYS A C 1
ATOM 1462 O O . LYS A 1 181 ? 6.723 -16.819 3.504 1.00 40.91 181 LYS A O 1
ATOM 1467 N N . ASP A 1 182 ? 4.553 -16.428 2.999 1.00 43.50 182 ASP A N 1
ATOM 1468 C CA . ASP A 1 182 ? 4.784 -15.816 1.682 1.00 43.50 182 ASP A CA 1
ATOM 1469 C C . ASP A 1 182 ? 5.000 -14.295 1.775 1.00 43.50 182 ASP A C 1
ATOM 1471 O O . ASP A 1 182 ? 5.639 -13.694 0.916 1.00 43.50 182 ASP A O 1
ATOM 1475 N N . THR A 1 183 ? 4.598 -13.660 2.880 1.00 50.44 183 THR A N 1
ATOM 1476 C CA . THR A 1 183 ? 4.901 -12.252 3.189 1.00 50.44 183 THR A CA 1
ATOM 1477 C C . THR A 1 183 ? 6.280 -12.098 3.847 1.00 50.44 183 THR A C 1
ATOM 1479 O O . THR A 1 183 ? 6.401 -11.566 4.948 1.00 50.44 183 THR A O 1
ATOM 1482 N N . LYS A 1 184 ? 7.338 -12.601 3.197 1.00 55.69 184 LYS A N 1
ATOM 1483 C CA . LYS A 1 184 ? 8.739 -12.430 3.644 1.00 55.69 184 LYS A CA 1
ATOM 1484 C C . LYS A 1 184 ? 9.386 -11.139 3.166 1.00 55.69 184 LYS A C 1
ATOM 1486 O O . LYS A 1 184 ? 10.487 -10.830 3.613 1.00 55.69 184 LYS A O 1
ATOM 1491 N N . HIS A 1 185 ? 8.748 -10.415 2.249 1.00 61.47 185 HIS A N 1
ATOM 1492 C CA . HIS A 1 185 ? 9.365 -9.231 1.674 1.00 61.47 185 HIS A CA 1
ATOM 1493 C C . HIS A 1 185 ? 9.660 -8.221 2.802 1.00 61.47 185 HIS A C 1
ATOM 1495 O O . HIS A 1 185 ? 8.725 -7.816 3.501 1.00 61.47 185 HIS A O 1
ATOM 1501 N N . PRO A 1 186 ? 10.925 -7.784 2.993 1.00 68.44 186 PRO A N 1
ATOM 1502 C CA . PRO A 1 186 ? 11.307 -6.882 4.088 1.00 68.44 186 PRO A CA 1
ATOM 1503 C C . PRO A 1 186 ? 10.457 -5.604 4.162 1.00 68.44 186 PRO A C 1
ATOM 1505 O O . PRO A 1 186 ? 10.193 -5.064 5.236 1.00 68.44 186 PRO A O 1
ATOM 1508 N N . MET A 1 187 ? 9.947 -5.168 3.011 1.00 73.69 187 MET A N 1
ATOM 1509 C CA . MET A 1 187 ? 9.106 -3.993 2.850 1.00 73.69 187 MET A CA 1
ATOM 1510 C C . MET A 1 187 ? 7.649 -4.180 3.254 1.00 73.69 187 MET A C 1
ATOM 1512 O O . MET A 1 187 ? 6.942 -3.185 3.371 1.00 73.69 187 MET A O 1
ATOM 1516 N N . TYR A 1 188 ? 7.173 -5.399 3.516 1.00 72.75 188 TYR A N 1
ATOM 1517 C CA . TYR A 1 188 ? 5.773 -5.620 3.888 1.00 72.75 188 TYR A CA 1
ATOM 1518 C C . TYR A 1 188 ? 5.378 -4.841 5.152 1.00 72.75 188 TYR A C 1
ATOM 1520 O O . TYR A 1 188 ? 4.273 -4.308 5.238 1.00 72.75 188 TYR A O 1
ATOM 1528 N N . LYS A 1 189 ? 6.321 -4.664 6.090 1.00 73.75 189 LYS A N 1
ATOM 1529 C CA . LYS A 1 189 ? 6.151 -3.796 7.269 1.00 73.75 189 LYS A CA 1
ATOM 1530 C C . LYS A 1 189 ? 5.775 -2.358 6.899 1.00 73.75 189 LYS A C 1
ATOM 1532 O O . LYS A 1 189 ? 5.082 -1.702 7.662 1.00 73.75 189 LYS A O 1
ATOM 1537 N N . ARG A 1 190 ? 6.165 -1.880 5.714 1.00 76.75 190 ARG A N 1
ATOM 1538 C CA . ARG A 1 190 ? 5.819 -0.540 5.224 1.00 76.75 190 ARG A CA 1
ATOM 1539 C C . ARG A 1 190 ? 4.355 -0.425 4.830 1.00 76.75 190 ARG A C 1
ATOM 1541 O O . ARG A 1 190 ? 3.862 0.691 4.801 1.00 76.75 190 ARG A O 1
ATOM 1548 N N . LEU A 1 191 ? 3.647 -1.522 4.552 1.00 76.81 191 LEU A N 1
ATOM 1549 C CA . LEU A 1 191 ? 2.210 -1.518 4.237 1.00 76.81 191 LEU A CA 1
ATOM 1550 C C . LEU A 1 191 ? 1.321 -1.720 5.466 1.00 76.81 191 LEU A C 1
ATOM 1552 O O . LEU A 1 191 ? 0.104 -1.643 5.342 1.00 76.81 191 LEU A O 1
ATOM 1556 N N . VAL A 1 192 ? 1.897 -1.998 6.635 1.00 71.38 192 VAL A N 1
ATOM 1557 C CA . VAL A 1 192 ? 1.128 -2.366 7.822 1.00 71.38 192 VAL A CA 1
ATOM 1558 C C . VAL A 1 192 ? 1.545 -1.487 8.987 1.00 71.38 192 VAL A C 1
ATOM 1560 O O . VAL A 1 192 ? 2.630 -1.649 9.533 1.00 71.38 192 VAL A O 1
ATOM 1563 N N . HIS A 1 193 ? 0.650 -0.594 9.407 1.00 68.75 193 HIS A N 1
ATOM 1564 C CA . HIS A 1 193 ? 0.884 0.278 10.557 1.00 68.75 193 HIS A CA 1
ATOM 1565 C C . HIS A 1 193 ? 1.055 -0.516 11.861 1.00 68.75 193 HIS A C 1
ATOM 1567 O O . HIS A 1 193 ? 1.980 -0.296 12.636 1.00 68.75 193 HIS A O 1
ATOM 1573 N N . THR A 1 194 ? 0.169 -1.483 12.118 1.00 63.69 194 THR A N 1
ATOM 1574 C CA . THR A 1 194 ? 0.251 -2.346 13.304 1.00 63.69 194 THR A CA 1
ATOM 1575 C C . THR A 1 194 ? 0.311 -3.803 12.878 1.00 63.69 194 THR A C 1
ATOM 1577 O O . THR A 1 194 ? -0.718 -4.431 12.624 1.00 63.69 194 THR A O 1
ATOM 1580 N N . ALA A 1 195 ? 1.530 -4.341 12.790 1.00 57.09 195 ALA A N 1
ATOM 1581 C CA . ALA A 1 195 ? 1.747 -5.751 12.495 1.00 57.09 195 ALA A CA 1
ATOM 1582 C C . ALA A 1 195 ? 1.197 -6.622 13.632 1.00 57.09 195 ALA A C 1
ATOM 1584 O O . ALA A 1 195 ? 1.472 -6.389 14.811 1.00 57.09 195 ALA A O 1
ATOM 1585 N N . LEU A 1 196 ? 0.409 -7.632 13.271 1.00 54.66 196 LEU A N 1
ATOM 1586 C CA . LEU A 1 196 ? -0.190 -8.563 14.215 1.00 54.66 196 LEU A CA 1
ATOM 1587 C C . LEU A 1 196 ? 0.136 -9.982 13.782 1.00 54.66 196 LEU A C 1
ATOM 1589 O O . LEU A 1 196 ? -0.268 -10.416 12.706 1.00 54.66 196 LEU A O 1
ATOM 1593 N N . ASP A 1 197 ? 0.855 -10.697 14.638 1.00 51.75 197 ASP A N 1
ATOM 1594 C CA . ASP A 1 197 ? 1.279 -12.062 14.375 1.00 51.75 197 ASP A CA 1
ATOM 1595 C C . ASP A 1 197 ? 0.489 -13.042 15.258 1.00 51.75 197 ASP A C 1
ATOM 1597 O O . ASP A 1 197 ? 0.549 -12.996 16.489 1.00 51.75 197 ASP A O 1
ATOM 1601 N N . CYS A 1 198 ? -0.282 -13.925 14.618 1.00 47.16 198 CYS A N 1
ATOM 1602 C CA . CYS A 1 198 ? -1.052 -14.983 15.279 1.00 47.16 198 CYS A CA 1
ATOM 1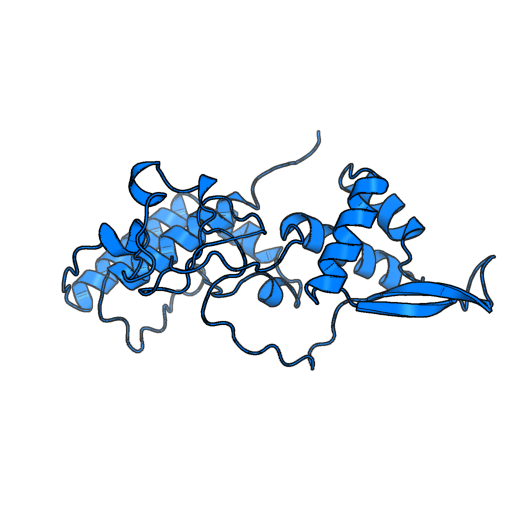603 C C . CYS A 1 198 ? -0.237 -16.262 15.537 1.00 47.16 198 CYS A C 1
ATOM 1605 O O . CYS A 1 198 ? -0.726 -17.172 16.214 1.00 47.16 198 CYS A O 1
ATOM 1607 N N . THR A 1 199 ? 0.975 -16.365 14.984 1.00 46.84 199 THR A N 1
ATOM 1608 C CA . THR A 1 199 ? 1.872 -17.512 15.179 1.00 46.84 199 THR A CA 1
ATOM 1609 C C . THR A 1 199 ? 2.588 -17.449 16.522 1.00 46.84 199 THR A C 1
ATOM 1611 O O . THR A 1 199 ? 2.912 -18.492 17.095 1.00 46.84 199 THR A O 1
ATOM 1614 N N . VAL A 1 200 ? 2.730 -16.252 17.099 1.00 41.38 200 VAL A N 1
ATOM 1615 C CA . VAL A 1 200 ? 3.326 -16.095 18.420 1.00 41.38 200 VAL A CA 1
ATOM 1616 C C . VAL A 1 200 ? 2.324 -16.544 19.484 1.00 41.38 200 VAL A C 1
ATOM 1618 O O . VAL A 1 200 ? 1.475 -15.799 19.968 1.00 41.38 200 VAL A O 1
ATOM 1621 N N . THR A 1 201 ? 2.529 -17.766 19.969 1.00 38.09 201 THR A N 1
ATOM 1622 C CA . THR A 1 201 ? 2.105 -18.291 21.285 1.00 38.09 201 THR A CA 1
ATOM 1623 C C . THR A 1 201 ? 2.558 -17.428 22.478 1.00 38.09 201 THR A C 1
ATOM 1625 O O . THR A 1 201 ? 2.324 -17.771 23.633 1.00 38.09 201 THR A O 1
ATOM 1628 N N . ARG A 1 202 ? 3.161 -16.270 22.214 1.00 39.09 202 ARG A N 1
ATOM 1629 C CA . ARG A 1 202 ? 3.440 -15.177 23.135 1.00 39.09 202 ARG A CA 1
ATOM 1630 C C . ARG A 1 202 ? 2.865 -13.897 22.533 1.00 39.09 202 ARG A C 1
ATOM 1632 O O . ARG A 1 202 ? 3.604 -13.067 22.014 1.00 39.09 202 ARG A O 1
ATOM 1639 N N . LEU A 1 203 ? 1.561 -13.677 22.697 1.00 40.22 203 LEU A N 1
ATOM 1640 C CA . LEU A 1 203 ? 1.108 -12.312 22.955 1.00 40.22 203 LEU A CA 1
ATOM 1641 C C . LEU A 1 203 ? 1.939 -11.854 24.162 1.00 40.22 203 LEU A C 1
ATOM 1643 O O . LEU A 1 203 ? 1.637 -12.226 25.293 1.00 40.22 203 LEU A O 1
ATOM 1647 N N . ARG A 1 204 ? 3.071 -11.168 23.947 1.00 35.66 204 ARG A N 1
ATOM 1648 C CA . ARG A 1 204 ? 3.742 -10.451 25.030 1.00 35.66 204 ARG A CA 1
ATOM 1649 C C . ARG A 1 204 ? 2.684 -9.456 25.488 1.00 35.66 204 ARG A C 1
ATOM 1651 O O . ARG A 1 204 ? 2.300 -8.569 24.733 1.00 35.66 204 ARG A O 1
ATOM 1658 N N . VAL A 1 205 ? 2.169 -9.670 26.697 1.00 41.50 205 VAL A N 1
ATOM 1659 C CA . VAL A 1 205 ? 1.143 -8.837 27.330 1.00 41.50 205 VAL A CA 1
ATOM 1660 C C . VAL A 1 205 ? 1.787 -7.854 28.324 1.00 41.50 205 VAL A C 1
ATOM 1662 O O . VAL A 1 205 ? 1.486 -7.941 29.514 1.00 41.50 205 VAL A O 1
ATOM 1665 N N . PRO A 1 206 ? 2.679 -6.920 27.939 1.00 30.33 206 PRO A N 1
ATOM 1666 C CA . PRO A 1 206 ? 2.899 -5.754 28.772 1.00 30.33 206 PRO A CA 1
ATOM 1667 C C . PRO A 1 206 ? 1.801 -4.730 28.440 1.00 30.33 206 PRO A C 1
ATOM 1669 O O . PRO A 1 206 ? 1.752 -4.188 27.340 1.00 30.33 206 PRO A O 1
ATOM 1672 N N . GLY A 1 207 ? 0.877 -4.504 29.380 1.00 39.47 207 GLY A N 1
ATOM 1673 C CA . GLY A 1 207 ? 0.035 -3.295 29.392 1.00 39.47 207 GLY A CA 1
ATOM 1674 C C . GLY A 1 207 ? -1.370 -3.351 28.765 1.00 39.47 207 GLY A C 1
ATOM 1675 O O . GLY A 1 207 ? -1.996 -2.304 28.606 1.00 39.47 207 GLY A O 1
ATOM 1676 N N . TYR A 1 208 ? -1.924 -4.520 28.424 1.00 43.25 208 TYR A N 1
ATOM 1677 C CA . TYR A 1 208 ? -3.280 -4.611 27.849 1.00 43.25 208 TYR A CA 1
ATOM 1678 C C . TYR A 1 208 ? -4.346 -4.815 28.936 1.00 43.25 208 TYR A C 1
ATOM 1680 O O . TYR A 1 208 ? -4.668 -5.938 29.307 1.00 43.25 208 TYR A O 1
ATOM 1688 N N . SER A 1 209 ? -4.918 -3.725 29.442 1.00 35.81 209 SER A N 1
ATOM 1689 C CA . SER A 1 209 ? -5.931 -3.746 30.509 1.00 35.81 209 SER A CA 1
ATOM 1690 C C . SER A 1 209 ? -7.367 -4.048 30.039 1.00 35.81 209 SER A C 1
ATOM 1692 O O . SER A 1 209 ? -8.288 -4.034 30.850 1.00 35.81 209 SER A O 1
ATOM 1694 N N . THR A 1 210 ? -7.620 -4.292 28.744 1.00 40.00 210 THR A N 1
ATOM 1695 C CA . THR A 1 210 ? -8.997 -4.436 28.222 1.00 40.00 210 THR A CA 1
ATOM 1696 C C . THR A 1 210 ? -9.110 -5.428 27.059 1.00 40.00 210 THR A C 1
ATOM 1698 O O . THR A 1 210 ? -8.383 -5.319 26.071 1.00 40.00 210 THR A O 1
ATOM 1701 N N . VAL A 1 211 ? -10.094 -6.341 27.130 1.00 37.75 211 VAL A N 1
ATOM 1702 C CA . VAL A 1 211 ? -10.458 -7.348 26.093 1.00 37.75 211 VAL A CA 1
ATOM 1703 C C . VAL A 1 211 ? -10.623 -6.713 24.722 1.00 37.75 211 VAL A C 1
ATOM 1705 O O . VAL A 1 211 ? -10.260 -7.267 23.687 1.00 37.75 211 VAL A O 1
ATOM 1708 N N . THR A 1 212 ? -11.133 -5.493 24.746 1.00 38.47 212 THR A N 1
ATOM 1709 C CA . THR A 1 212 ? -11.299 -4.607 23.621 1.00 38.47 212 THR A CA 1
ATOM 1710 C C . THR A 1 212 ? -10.058 -4.487 22.761 1.00 38.47 212 THR A C 1
ATOM 1712 O O . THR A 1 212 ? -10.139 -4.570 21.543 1.00 38.47 212 THR A O 1
ATOM 1715 N N . ARG A 1 213 ? -8.895 -4.302 23.388 1.00 43.31 213 ARG A N 1
ATOM 1716 C CA . ARG A 1 213 ? -7.640 -4.025 22.695 1.00 43.31 213 ARG A CA 1
ATOM 1717 C C . ARG A 1 213 ? -7.097 -5.271 21.993 1.00 43.31 213 ARG A C 1
ATOM 1719 O O . ARG A 1 213 ? -6.426 -5.127 20.982 1.00 43.31 213 ARG A O 1
ATOM 1726 N N . VAL A 1 214 ? -7.501 -6.465 22.438 1.00 44.78 214 VAL A N 1
ATOM 1727 C CA . VAL A 1 214 ? -7.121 -7.742 21.819 1.00 44.78 214 VAL A CA 1
ATOM 1728 C C . VAL A 1 214 ? -8.159 -8.255 20.811 1.00 44.78 214 VAL A C 1
ATOM 1730 O O . VAL A 1 214 ? -7.784 -8.779 19.768 1.00 44.78 214 VAL A O 1
ATOM 1733 N N . MET A 1 215 ? -9.456 -8.006 21.015 1.00 42.53 215 MET A N 1
ATOM 1734 C CA . MET A 1 215 ? -10.470 -8.168 19.954 1.00 42.53 215 MET A CA 1
ATOM 1735 C C . MET A 1 215 ? -10.185 -7.224 18.770 1.00 42.53 215 MET A C 1
ATOM 1737 O O . MET A 1 215 ? -10.314 -7.615 17.611 1.00 42.53 215 MET A O 1
ATOM 1741 N N . ARG A 1 216 ? -9.689 -6.007 19.060 1.00 47.25 216 ARG A N 1
ATOM 1742 C CA . ARG A 1 216 ? -9.122 -5.070 18.075 1.00 47.25 216 ARG A CA 1
ATOM 1743 C C . ARG A 1 216 ? -7.906 -5.655 17.341 1.00 47.25 216 ARG A C 1
ATOM 1745 O O . ARG A 1 216 ? -7.648 -5.242 16.220 1.00 47.25 216 ARG A O 1
ATOM 1752 N N . THR A 1 217 ? -7.169 -6.590 17.921 1.00 45.56 217 THR A N 1
ATOM 1753 C CA . THR A 1 217 ? -6.055 -7.283 17.258 1.00 45.56 217 THR A CA 1
ATOM 1754 C C . THR A 1 217 ? -6.583 -8.424 16.384 1.00 45.56 217 THR A C 1
ATOM 1756 O O . THR A 1 217 ? -6.336 -8.458 15.185 1.00 45.56 217 THR A O 1
ATOM 1759 N N . VAL A 1 218 ? -7.436 -9.286 16.933 1.00 46.12 218 VAL A N 1
ATOM 1760 C CA . VAL A 1 218 ? -8.006 -10.446 16.227 1.00 46.12 218 VAL A CA 1
ATOM 1761 C C . VAL A 1 218 ? -8.830 -10.058 14.994 1.00 46.12 218 VAL A C 1
ATOM 1763 O O . VAL A 1 218 ? -8.673 -10.664 13.936 1.00 46.12 218 VAL A O 1
ATOM 1766 N N . SER A 1 219 ? -9.674 -9.025 15.098 1.00 43.25 219 SER A N 1
ATOM 1767 C CA . SER A 1 219 ? -10.478 -8.555 13.962 1.00 43.25 219 SER A CA 1
ATOM 1768 C C . SER A 1 219 ? -9.604 -8.060 12.809 1.00 43.25 219 SER A C 1
ATOM 1770 O O . SER A 1 219 ? -9.968 -8.264 11.661 1.00 43.25 219 SER A O 1
ATOM 1772 N N . THR A 1 220 ? -8.452 -7.462 13.114 1.00 46.72 220 THR A N 1
ATOM 177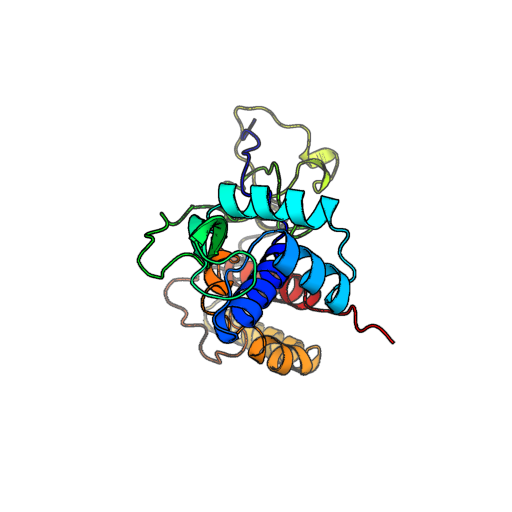3 C CA . THR A 1 220 ? -7.480 -6.960 12.130 1.00 46.72 220 THR A CA 1
ATOM 1774 C C . THR A 1 220 ? -6.716 -8.109 11.454 1.00 46.72 220 THR A C 1
ATOM 1776 O O . THR A 1 220 ? -6.387 -8.027 10.277 1.00 46.72 220 THR A O 1
ATOM 1779 N N . CYS A 1 221 ? -6.462 -9.213 12.168 1.00 43.06 221 CYS A N 1
ATOM 1780 C CA . CYS A 1 221 ? -5.859 -10.425 11.598 1.00 43.06 221 CYS A CA 1
ATOM 1781 C C . CYS A 1 221 ? -6.798 -11.154 10.626 1.00 43.06 221 CYS A C 1
ATOM 1783 O O . CYS A 1 221 ? -6.348 -11.656 9.601 1.00 43.06 221 CYS A O 1
ATOM 1785 N N . LEU A 1 222 ? -8.098 -11.216 10.934 1.00 43.00 222 LEU A N 1
ATOM 1786 C CA . LEU A 1 222 ? -9.088 -11.847 10.054 1.00 43.00 222 LEU A CA 1
ATOM 1787 C C . LEU A 1 222 ? -9.311 -11.031 8.779 1.00 43.00 222 LEU A C 1
ATOM 1789 O O . LEU A 1 222 ? -9.423 -11.607 7.702 1.00 43.00 222 LEU A O 1
ATOM 1793 N N . THR A 1 223 ? -9.327 -9.703 8.883 1.00 43.88 223 THR A N 1
ATOM 1794 C CA . THR A 1 223 ? -9.551 -8.828 7.731 1.00 43.88 223 THR A CA 1
ATOM 1795 C C . THR A 1 223 ? -8.333 -8.760 6.799 1.00 43.88 223 THR A C 1
ATOM 1797 O O . THR A 1 223 ? -8.494 -8.911 5.591 1.00 43.88 223 THR A O 1
ATOM 1800 N N . HIS A 1 224 ? -7.103 -8.695 7.328 1.00 44.75 224 HIS A N 1
ATOM 1801 C CA . HIS A 1 224 ? -5.878 -8.784 6.510 1.00 44.75 224 HIS A CA 1
ATOM 1802 C C . HIS A 1 224 ? -5.554 -10.208 6.012 1.00 44.75 224 HIS A C 1
ATOM 1804 O O . HIS A 1 224 ? -4.897 -10.378 4.988 1.00 44.75 224 HIS A O 1
ATOM 1810 N N . GLY A 1 225 ? -6.025 -11.255 6.697 1.00 38.34 225 GLY A N 1
ATOM 1811 C CA . GLY A 1 225 ? -5.915 -12.636 6.217 1.00 38.34 225 GLY A CA 1
ATOM 1812 C C . GLY A 1 225 ? -6.803 -12.931 5.000 1.00 38.34 225 GLY A C 1
ATOM 1813 O O . GLY A 1 225 ? -6.474 -13.796 4.191 1.00 38.34 225 GLY A O 1
ATOM 1814 N N . LEU A 1 226 ? -7.907 -12.194 4.838 1.00 32.12 226 LEU A N 1
ATOM 1815 C CA . LEU A 1 226 ? -8.836 -12.341 3.713 1.00 32.12 226 LEU A CA 1
ATOM 1816 C C . LEU A 1 226 ? -8.374 -11.594 2.450 1.00 32.12 226 LEU A C 1
ATOM 1818 O O . LEU A 1 226 ? -8.675 -12.043 1.348 1.00 32.12 226 LEU A O 1
ATOM 1822 N N . THR A 1 227 ? -7.581 -10.523 2.562 1.00 40.03 227 THR A N 1
ATOM 1823 C CA . THR A 1 227 ? -7.056 -9.785 1.391 1.00 40.03 227 THR A CA 1
ATOM 1824 C C . THR A 1 227 ? -5.947 -10.533 0.636 1.00 40.03 227 THR A C 1
ATOM 1826 O O . THR A 1 227 ? -5.714 -10.266 -0.544 1.00 40.03 227 THR A O 1
ATOM 1829 N N . THR A 1 228 ? -5.315 -11.528 1.270 1.00 39.81 228 THR A N 1
ATOM 1830 C CA . THR A 1 228 ? -4.384 -12.489 0.635 1.00 39.81 228 THR A CA 1
ATOM 1831 C C . THR A 1 228 ? -5.106 -13.732 0.075 1.00 39.81 228 THR A C 1
ATOM 1833 O O . THR A 1 228 ? -4.487 -14.698 -0.379 1.00 39.81 228 THR A O 1
ATOM 1836 N N . GLY A 1 229 ? -6.443 -13.744 0.108 1.00 29.84 229 GLY A N 1
ATOM 1837 C CA . GLY A 1 229 ? -7.291 -14.787 -0.460 1.00 29.84 229 GLY A CA 1
ATOM 1838 C C . GLY A 1 229 ? -7.652 -14.535 -1.923 1.00 29.84 229 GLY A C 1
ATOM 1839 O O . GLY A 1 229 ? -8.449 -13.657 -2.219 1.00 29.84 229 GLY A O 1
ATOM 1840 N N . SER A 1 230 ? -7.093 -15.372 -2.803 1.00 30.19 230 SER A N 1
ATOM 1841 C CA . SER A 1 230 ? -7.620 -15.783 -4.117 1.00 30.19 230 SER A CA 1
ATOM 1842 C C . SER A 1 230 ? -7.851 -14.711 -5.193 1.00 30.19 230 SER A C 1
ATOM 1844 O O . SER A 1 230 ? -8.923 -14.129 -5.310 1.00 30.19 230 SER A O 1
ATOM 1846 N N . ALA A 1 231 ? -6.874 -14.605 -6.093 1.00 26.22 231 ALA A N 1
ATOM 1847 C CA . ALA A 1 231 ? -7.133 -14.842 -7.511 1.00 26.22 231 ALA A CA 1
ATOM 1848 C C . ALA A 1 231 ? -6.036 -15.795 -8.008 1.00 26.22 231 ALA A C 1
ATOM 1850 O O . ALA A 1 231 ? -4.959 -15.369 -8.411 1.00 26.22 231 ALA A O 1
ATOM 1851 N N . THR A 1 232 ? -6.266 -17.096 -7.855 1.00 28.50 232 THR A N 1
ATOM 1852 C CA . THR A 1 232 ? -5.594 -18.114 -8.669 1.00 28.50 232 THR A CA 1
ATOM 1853 C C . THR A 1 232 ? -6.242 -18.057 -10.052 1.00 28.50 232 THR A C 1
ATOM 1855 O O . THR A 1 232 ? -7.452 -18.285 -10.119 1.00 28.50 232 THR A O 1
ATOM 1858 N N . PRO A 1 233 ? -5.523 -17.725 -11.136 1.00 32.09 233 PRO A N 1
ATOM 1859 C CA . PRO A 1 233 ? -6.044 -17.986 -12.466 1.00 32.09 233 PRO A CA 1
ATOM 1860 C C . PRO A 1 233 ? -5.989 -19.499 -12.724 1.00 32.09 233 PRO A C 1
ATOM 1862 O O . PRO A 1 233 ? -5.032 -20.162 -12.314 1.00 32.09 233 PRO A O 1
ATOM 1865 N N . ALA A 1 234 ? -7.057 -20.022 -13.327 1.00 29.95 234 ALA A N 1
ATOM 1866 C CA . ALA A 1 234 ? -7.039 -21.307 -14.018 1.00 29.95 234 ALA A CA 1
ATOM 1867 C C . ALA A 1 234 ? -6.184 -21.205 -15.289 1.00 29.95 234 ALA A C 1
ATOM 1869 O O . ALA A 1 234 ? -6.111 -20.082 -15.845 1.00 29.95 234 ALA A O 1
#

Sequence (234 aa):
MSRAVRKRQADPKVVQFVWAAIEVIRNQKQIANMDRISKYLSRVYGMHPKETGRQLVLAVKDGLVVETLTVGCKGTKAGIEQEGYWLPGEEMDWEAEEHDWYCFHCHLPGEVVSCDGCFRVYHLKCLGDTDRTRDPSTQWHCLVCRGSKKKILSKQEMCRYLRFIVQRMKERAADLSKKGKDTKHPMYKRLVHTALDCTVTRLRVPGYSTVTRVMRTVSTCLTHGLTTGSATPA

Foldseek 3Di:
DLFFDAFAAAWLVVLVLLVVQLVVCVVVVWFPALVSSQVSCCVPPVDHSVVSVVNLVSCCVNVQKPWDWDATCDDPRHRPTGIGIDGDDPPPDDDQDQAAQAALQPRHGTTWRAAPVGRHTHDLVSDDPVQNDDDPVDHDHDPLRVVDDFDQDPPVVLVVVLVVLLVVCCVVPVVLVVVVVVPPDPCSCVNDSDDADSVPPDPPDDPDRGSSVVVVRSSSSVSVSCVSDDDDDD

InterPro domains:
  IPR001965 Zinc finger, PHD-type [SM00249] (102-146)
  IPR011011 Zinc finger, FYVE/PHD-type [SSF57903] (86-153)
  IPR013083 Zinc finger, RING/FYVE/PHD-type [G3DSA:3.30.40.10] (90-187)
  IPR019786 Zinc finger, PHD-type, conserved site [PS01359] (103-145)
  IPR019787 Zinc finger, PHD-finger [PF00628] (103-145)
  IPR019787 Zinc finger, PHD-finger [PS50016] (100-148)
  IPR047269 Zinc finger MYND domain-containing protein 11 [PTHR46379] (1-201)
  IPR048589 SAM domain-containing protein 1-like, WH domain [PF21524] (18-67)
  IPR048589 SAM domain-containing protein 1-like, WH domain [PS52014] (6-82)

Secondary structure (DSSP, 8-state):
----EE---S-HHHHHHHHHHHHHHHHTT----HHHHHHHHHHHH---HHHHHHHHHHHHHTTSSEEEEEE-SSSTTTT-EEEEEEPPPTT------SS-SSBTTT---SEEEEPTTSS-EE-GGGS-HHHH---TTS----HHHHH-------HHHHHHHHHHHHHHHHHHTTTHHHHTTT---GGGGGG-SS---SS-S----SS---HHHHHHHHHHHHHHHHHT------